Protein AF-A0A1L8R1Z5-F1 (afdb_monomer_lite)

pLDDT: mean 84.79, std 17.47, range [34.53, 98.75]

Structure (mmCIF, N/CA/C/O backbone):
data_AF-A0A1L8R1Z5-F1
#
_entry.id   AF-A0A1L8R1Z5-F1
#
loop_
_atom_site.group_PDB
_atom_site.id
_atom_site.type_symbol
_atom_site.label_atom_id
_atom_site.label_alt_id
_atom_site.label_comp_id
_atom_site.label_asym_id
_atom_site.label_entity_id
_atom_site.label_seq_id
_atom_site.pdbx_PDB_ins_code
_atom_site.Cartn_x
_atom_site.Cartn_y
_atom_site.Cartn_z
_atom_site.occupancy
_atom_site.B_iso_or_equiv
_atom_site.auth_seq_id
_atom_site.auth_comp_id
_atom_site.auth_asym_id
_atom_site.auth_atom_id
_atom_site.pdbx_PDB_model_num
ATOM 1 N N . MET A 1 1 ? -12.508 -13.886 -38.246 1.00 41.06 1 MET A N 1
ATOM 2 C CA . MET A 1 1 ? -12.701 -12.420 -38.143 1.00 41.06 1 MET A CA 1
ATOM 3 C C . MET A 1 1 ? -13.429 -12.084 -36.832 1.00 41.06 1 MET A C 1
ATOM 5 O O . MET A 1 1 ? -14.502 -11.510 -36.863 1.00 41.06 1 MET A O 1
ATOM 9 N N . MET A 1 2 ? -12.879 -12.498 -35.677 1.00 39.34 2 MET A N 1
ATOM 10 C CA . MET A 1 2 ? -13.620 -12.526 -34.395 1.00 39.34 2 MET A CA 1
ATOM 11 C C . MET A 1 2 ? -12.765 -12.168 -33.158 1.00 39.34 2 MET A C 1
ATOM 13 O O . MET A 1 2 ? -13.114 -12.532 -32.047 1.00 39.34 2 MET A O 1
ATOM 17 N N . TYR A 1 3 ? -11.647 -11.451 -33.338 1.00 34.53 3 TYR A N 1
ATOM 18 C CA . TYR A 1 3 ? -10.742 -11.054 -32.238 1.00 34.53 3 TYR A CA 1
ATOM 19 C C . TYR A 1 3 ? -10.566 -9.533 -32.078 1.00 34.53 3 TYR A C 1
ATOM 21 O O . TYR A 1 3 ? -9.754 -9.094 -31.273 1.00 34.53 3 TYR A O 1
ATOM 29 N N . LYS A 1 4 ? -11.316 -8.706 -32.823 1.00 38.38 4 LYS A N 1
ATOM 30 C CA . LYS A 1 4 ? -11.210 -7.237 -32.718 1.00 38.38 4 LYS A CA 1
ATOM 31 C C . LYS A 1 4 ? -12.151 -6.601 -31.685 1.00 38.38 4 LYS A C 1
ATOM 33 O O . LYS A 1 4 ? -11.827 -5.536 -31.183 1.00 38.38 4 LYS A O 1
ATOM 38 N N . ASN A 1 5 ? -13.238 -7.269 -31.295 1.00 40.19 5 ASN A N 1
ATOM 39 C CA . ASN A 1 5 ? -14.298 -6.628 -30.502 1.00 40.19 5 ASN A CA 1
ATOM 40 C C . ASN A 1 5 ? -14.113 -6.713 -28.975 1.00 40.19 5 ASN A C 1
ATOM 42 O O . ASN A 1 5 ? -14.817 -6.023 -28.250 1.00 40.19 5 ASN A O 1
ATOM 46 N N . PHE A 1 6 ? -13.183 -7.532 -28.468 1.00 41.22 6 PHE A N 1
ATOM 47 C CA . PHE A 1 6 ? -12.990 -7.673 -27.016 1.00 41.22 6 PHE A CA 1
ATOM 48 C C . PHE A 1 6 ? -12.147 -6.531 -26.422 1.00 41.22 6 PHE A C 1
ATOM 50 O O . PHE A 1 6 ? -12.400 -6.089 -25.308 1.00 41.22 6 PHE A O 1
ATOM 57 N N . ASN A 1 7 ? -11.190 -5.997 -27.192 1.00 50.62 7 ASN A N 1
ATOM 58 C CA . ASN A 1 7 ? -10.336 -4.898 -26.734 1.00 50.62 7 ASN A CA 1
ATOM 59 C C . ASN A 1 7 ? -11.070 -3.553 -26.730 1.00 50.62 7 ASN A C 1
ATOM 61 O O . ASN A 1 7 ? -10.976 -2.830 -25.747 1.00 50.62 7 ASN A O 1
ATOM 65 N N . GLU A 1 8 ? -11.840 -3.220 -27.771 1.00 47.47 8 GLU A N 1
ATOM 66 C CA . GLU A 1 8 ? -12.588 -1.950 -27.807 1.00 47.47 8 GLU A CA 1
ATOM 67 C C . GLU A 1 8 ? -13.651 -1.876 -26.704 1.00 47.47 8 GLU A C 1
ATOM 69 O O . GLU A 1 8 ? -13.763 -0.849 -26.044 1.00 47.47 8 GLU A O 1
ATOM 74 N N . SER A 1 9 ? -14.339 -2.989 -26.426 1.00 50.28 9 SER A N 1
ATOM 75 C CA . SER A 1 9 ? -15.282 -3.107 -25.308 1.00 50.28 9 SER A CA 1
ATOM 76 C C . SER A 1 9 ? -14.607 -2.931 -23.943 1.00 50.28 9 SER A C 1
ATOM 78 O O . SER A 1 9 ? -15.173 -2.274 -23.076 1.00 50.28 9 SER A O 1
ATOM 80 N N . PHE A 1 10 ? -13.401 -3.473 -23.744 1.00 50.22 10 PHE A N 1
ATOM 81 C CA . PHE A 1 10 ? -12.653 -3.319 -22.495 1.00 50.22 10 PHE A CA 1
ATOM 82 C C . PHE A 1 10 ? -12.143 -1.882 -22.300 1.00 50.22 10 PHE A C 1
ATOM 84 O O . PHE A 1 10 ? -12.256 -1.332 -21.207 1.00 50.22 10 PHE A O 1
ATOM 91 N N . PHE A 1 11 ? -11.642 -1.240 -23.360 1.00 46.28 11 PHE A N 1
ATOM 92 C CA . PHE A 1 11 ? -11.201 0.156 -23.299 1.00 46.28 11 PHE A CA 1
ATOM 93 C C . PHE A 1 11 ? -12.371 1.138 -23.151 1.00 46.28 11 PHE A C 1
ATOM 95 O O . PHE A 1 11 ? -12.255 2.074 -22.363 1.00 46.28 11 PHE A O 1
ATOM 102 N N . GLN A 1 12 ? -13.513 0.897 -23.806 1.00 46.16 12 GLN A N 1
ATOM 103 C CA . GLN A 1 12 ? -14.746 1.664 -23.574 1.00 46.16 12 GLN A CA 1
ATOM 104 C C . GLN A 1 12 ? -15.286 1.460 -22.160 1.00 46.16 12 GLN A C 1
ATOM 106 O O . GLN A 1 12 ? -15.667 2.435 -21.525 1.00 46.16 12 GLN A O 1
ATOM 111 N N . LEU A 1 13 ? -15.241 0.236 -21.622 1.00 47.72 13 LEU A N 1
ATOM 112 C CA . LEU A 1 13 ? -15.612 -0.020 -20.232 1.00 47.72 13 LEU A CA 1
ATOM 113 C C . LEU A 1 13 ? -14.681 0.731 -19.271 1.00 47.72 13 LEU A C 1
ATOM 115 O O . LEU A 1 13 ? -15.156 1.288 -18.292 1.00 47.72 13 LEU A O 1
ATOM 119 N N . ILE A 1 14 ? -13.375 0.807 -19.552 1.00 51.19 14 ILE A N 1
ATOM 120 C CA . ILE A 1 14 ? -12.426 1.616 -18.772 1.00 51.19 14 ILE A CA 1
ATOM 121 C C . ILE A 1 14 ? -12.722 3.117 -18.902 1.00 51.19 14 ILE A C 1
ATOM 123 O O . ILE A 1 14 ? -12.650 3.828 -17.900 1.00 51.19 14 ILE A O 1
ATOM 127 N N . GLU A 1 15 ? -13.072 3.622 -20.086 1.00 49.19 15 GLU A N 1
ATOM 128 C CA . GLU A 1 15 ? -13.479 5.022 -20.266 1.00 49.19 15 GLU A CA 1
ATOM 129 C C . GLU A 1 15 ? -14.796 5.344 -19.545 1.00 49.19 15 GLU A C 1
ATOM 131 O O . GLU A 1 15 ? -14.849 6.337 -18.824 1.00 49.19 15 GLU A O 1
ATOM 136 N N . GLU A 1 16 ? -15.819 4.493 -19.636 1.00 47.19 16 GLU A N 1
ATOM 137 C CA . GLU A 1 16 ? -17.094 4.641 -18.915 1.00 47.19 16 GLU A CA 1
ATOM 138 C C . GLU A 1 16 ? -16.911 4.507 -17.394 1.00 47.19 16 GLU A C 1
ATOM 140 O O . GLU A 1 16 ? -17.470 5.279 -16.612 1.00 47.19 16 GLU A O 1
ATOM 145 N N . VAL A 1 17 ? -16.037 3.601 -16.948 1.00 49.66 17 VAL A N 1
ATOM 146 C CA . VAL A 1 17 ? -15.624 3.460 -15.545 1.00 49.66 17 VAL A CA 1
ATOM 147 C C . VAL A 1 17 ? -14.870 4.696 -15.038 1.00 49.66 17 VAL A C 1
ATOM 149 O O . VAL A 1 17 ? -14.985 5.033 -13.857 1.00 49.66 17 VAL A O 1
ATOM 152 N N . ASN A 1 18 ? -14.125 5.380 -15.908 1.00 46.38 18 ASN A N 1
ATOM 153 C CA . ASN A 1 18 ? -13.472 6.655 -15.608 1.00 46.38 18 ASN A CA 1
ATOM 154 C C . ASN A 1 18 ? -14.436 7.858 -15.678 1.00 46.38 18 ASN A C 1
ATOM 156 O O . ASN A 1 18 ? -14.072 8.931 -15.197 1.00 46.38 18 ASN A O 1
ATOM 160 N N . GLN A 1 19 ? -15.635 7.694 -16.257 1.00 44.81 19 GLN A N 1
ATOM 161 C CA . GLN A 1 19 ? -16.701 8.705 -16.304 1.00 44.81 19 GLN A CA 1
ATOM 162 C C . GLN A 1 19 ? -17.709 8.595 -15.149 1.00 44.81 19 GLN A C 1
ATOM 164 O O . GLN A 1 19 ? -18.340 9.595 -14.805 1.00 44.81 19 GLN A O 1
ATOM 169 N N . LEU A 1 20 ? -17.846 7.429 -14.504 1.00 46.16 20 LEU A N 1
ATOM 170 C CA . LEU A 1 20 ? -18.461 7.353 -13.176 1.00 46.16 20 LEU A CA 1
ATOM 171 C C . LEU A 1 20 ? -17.658 8.251 -12.231 1.00 46.16 20 LEU A C 1
ATOM 173 O O . LEU A 1 20 ? -16.429 8.199 -12.234 1.00 46.16 20 LEU A O 1
ATOM 177 N N . ASP A 1 21 ? -18.337 9.050 -11.405 1.00 49.31 21 ASP A N 1
ATOM 178 C CA . ASP A 1 21 ? -17.727 9.933 -10.402 1.00 49.31 21 ASP A CA 1
ATOM 179 C C . ASP A 1 21 ? -17.099 9.118 -9.246 1.00 49.31 21 ASP A C 1
ATOM 181 O O . ASP A 1 21 ? -17.382 9.316 -8.067 1.00 49.31 21 ASP A O 1
ATOM 185 N N . LYS A 1 22 ? -16.208 8.174 -9.583 1.00 52.00 22 LYS A N 1
ATOM 186 C CA . LYS A 1 22 ? -15.328 7.437 -8.676 1.00 52.00 22 LYS A CA 1
ATOM 187 C C . LYS A 1 22 ? -14.398 8.378 -7.919 1.00 52.00 22 LYS A C 1
ATOM 189 O O . LYS A 1 22 ? -13.781 7.952 -6.952 1.00 52.00 22 LYS A O 1
ATOM 194 N N . SER A 1 23 ? -14.350 9.665 -8.280 1.00 50.69 23 SER A N 1
ATOM 195 C CA . SER A 1 23 ? -13.623 10.721 -7.569 1.00 50.69 23 SER A CA 1
ATOM 196 C C . SER A 1 23 ? -14.078 10.947 -6.114 1.00 50.69 23 SER A C 1
ATOM 198 O O . SER A 1 23 ? -13.555 11.837 -5.452 1.00 50.69 23 SER A O 1
ATOM 200 N N . LYS A 1 24 ? -15.019 10.133 -5.610 1.00 59.28 24 LYS A N 1
ATOM 201 C CA . LYS A 1 24 ? -15.486 10.094 -4.217 1.00 59.28 24 LYS A CA 1
ATOM 202 C C . LYS A 1 24 ? -15.379 8.711 -3.565 1.00 59.28 24 LYS A C 1
ATOM 204 O O . LYS A 1 24 ? -16.029 8.475 -2.552 1.00 59.28 24 LYS A O 1
ATOM 209 N N . LEU A 1 25 ? -14.595 7.779 -4.114 1.00 76.56 25 LEU A N 1
ATOM 210 C CA . LEU A 1 25 ? -14.337 6.516 -3.414 1.00 76.56 25 LEU A CA 1
ATOM 211 C C . LEU A 1 25 ? -13.697 6.823 -2.047 1.00 76.56 25 LEU A C 1
ATOM 213 O O . LEU A 1 25 ? -12.744 7.601 -1.973 1.00 76.56 25 LEU A O 1
ATOM 217 N N . PHE A 1 26 ? -14.264 6.268 -0.974 1.00 87.75 26 PHE A N 1
ATOM 218 C CA . PHE A 1 26 ? -13.945 6.618 0.418 1.00 87.75 26 PHE A CA 1
ATOM 219 C C . PHE A 1 26 ? -14.104 8.114 0.761 1.00 87.75 26 PHE A C 1
ATOM 221 O O . PHE A 1 26 ? -13.376 8.631 1.608 1.00 87.75 26 PHE A O 1
ATOM 228 N N . ASP A 1 27 ? -14.997 8.838 0.077 1.00 87.62 27 ASP A N 1
ATOM 229 C CA . ASP A 1 27 ? -15.165 10.299 0.174 1.00 87.62 27 ASP A CA 1
ATOM 230 C C . ASP A 1 27 ? -13.870 11.095 -0.076 1.00 87.62 27 ASP A C 1
ATOM 232 O O . ASP A 1 27 ? -13.711 12.251 0.335 1.00 87.62 27 ASP A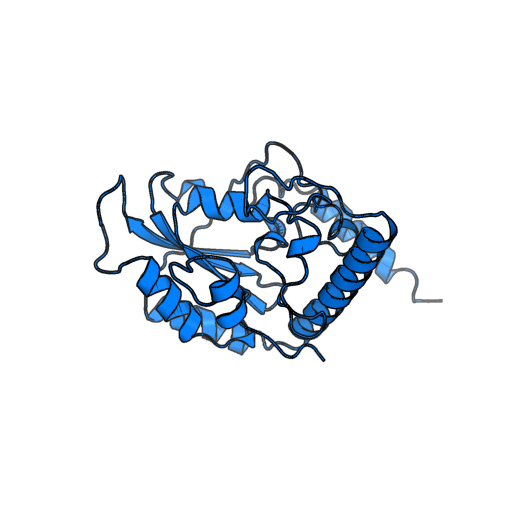 O 1
ATOM 236 N N . TYR A 1 28 ? -12.913 10.488 -0.782 1.00 85.44 28 TYR A N 1
ATOM 237 C CA . TYR A 1 28 ? -11.633 11.111 -1.071 1.00 85.44 28 TYR A CA 1
ATOM 238 C C . TYR A 1 28 ? -11.733 12.094 -2.234 1.00 85.44 28 TYR A C 1
ATOM 240 O O . TYR A 1 28 ? -11.726 11.702 -3.394 1.00 85.44 28 TYR A O 1
ATOM 248 N N . GLN A 1 29 ? -11.713 13.391 -1.930 1.00 82.44 29 GLN A N 1
ATOM 249 C CA . GLN A 1 29 ? -11.681 14.438 -2.951 1.00 82.44 29 GLN A CA 1
ATOM 250 C C . GLN A 1 29 ? -10.246 14.864 -3.276 1.00 82.44 29 GLN A C 1
ATOM 252 O O . GLN A 1 29 ? -9.603 15.632 -2.548 1.00 82.44 29 GLN A O 1
ATOM 257 N N . ALA A 1 30 ? -9.731 14.386 -4.406 1.00 78.06 30 ALA A N 1
ATOM 258 C CA . ALA A 1 30 ? -8.417 14.784 -4.890 1.00 78.06 30 ALA A CA 1
ATOM 259 C C . ALA A 1 30 ? -8.426 16.230 -5.412 1.00 78.06 30 ALA A C 1
ATOM 261 O O . ALA A 1 30 ? -9.167 16.571 -6.329 1.00 78.06 30 ALA A O 1
ATOM 262 N N . ARG A 1 31 ? -7.521 17.078 -4.903 1.00 78.00 31 ARG A N 1
ATOM 263 C CA . ARG A 1 31 ? -7.340 18.449 -5.432 1.00 78.00 31 ARG A CA 1
ATOM 264 C C . ARG A 1 31 ? -6.781 18.473 -6.858 1.00 78.00 31 ARG A C 1
ATOM 266 O O . ARG A 1 31 ? -7.002 19.429 -7.592 1.00 78.00 31 ARG A O 1
ATOM 273 N N . LYS A 1 32 ? -5.992 17.460 -7.221 1.00 82.75 32 LYS A N 1
ATOM 274 C CA . LYS A 1 32 ? -5.383 17.290 -8.544 1.00 82.75 32 LYS A CA 1
ATOM 275 C C . LYS A 1 32 ? -5.207 15.801 -8.822 1.00 82.75 32 LYS A C 1
ATOM 277 O O . LYS A 1 32 ? -4.854 15.051 -7.914 1.00 82.75 32 LYS A O 1
ATOM 282 N N . ARG A 1 33 ? -5.391 15.400 -10.080 1.00 81.94 33 ARG A N 1
ATOM 283 C CA . ARG A 1 33 ? -5.067 14.049 -10.550 1.00 81.94 33 ARG A CA 1
ATOM 284 C C . ARG A 1 33 ? -3.558 13.770 -10.397 1.00 81.94 33 ARG A C 1
ATOM 286 O O . ARG A 1 33 ? -2.760 14.575 -10.895 1.00 81.94 33 ARG A O 1
ATOM 293 N N . PRO A 1 34 ? -3.150 12.661 -9.752 1.00 84.56 34 PRO A N 1
ATOM 294 C CA . PRO A 1 34 ? -1.754 12.236 -9.731 1.00 84.56 34 PRO A CA 1
ATOM 295 C C . PRO A 1 34 ? -1.251 11.941 -11.147 1.00 84.56 34 PRO A C 1
ATOM 297 O O . PRO A 1 34 ? -1.995 11.444 -11.991 1.00 84.56 34 PRO A O 1
ATOM 300 N N . VAL A 1 35 ? 0.027 12.214 -11.410 1.00 85.25 35 VAL A N 1
ATOM 301 C CA . VAL A 1 35 ? 0.654 11.949 -12.724 1.00 85.25 35 VAL A CA 1
ATOM 302 C C . VAL A 1 35 ? 0.687 10.458 -13.085 1.00 85.25 35 VAL A C 1
ATOM 304 O O . VAL A 1 35 ? 0.744 10.115 -14.262 1.00 85.25 35 VAL A O 1
ATOM 307 N N . THR A 1 36 ? 0.606 9.589 -12.076 1.00 85.12 36 THR A N 1
ATOM 308 C CA . THR A 1 36 ? 0.505 8.128 -12.185 1.00 85.12 36 THR A CA 1
ATOM 309 C C . THR A 1 36 ? -0.938 7.626 -12.331 1.00 85.12 36 THR A C 1
ATOM 311 O O . THR A 1 36 ? -1.139 6.443 -12.563 1.00 85.12 36 THR A O 1
ATOM 314 N N . GLY A 1 37 ? -1.943 8.508 -12.243 1.00 87.75 37 GLY A N 1
ATOM 315 C CA . GLY A 1 37 ? -3.364 8.141 -12.247 1.00 87.75 37 GLY A CA 1
ATOM 316 C C . GLY A 1 37 ? -3.954 7.899 -10.850 1.00 87.75 37 GLY A C 1
ATOM 317 O O . GLY A 1 37 ? -3.277 8.051 -9.841 1.00 87.75 37 GLY A O 1
ATOM 318 N N . PHE A 1 38 ? -5.252 7.575 -10.800 1.00 90.38 38 PHE A N 1
ATOM 319 C CA . PHE A 1 38 ? -5.969 7.179 -9.570 1.00 90.38 38 PHE A CA 1
ATOM 320 C C . PHE A 1 38 ? -5.995 5.660 -9.344 1.00 90.38 38 PHE A C 1
ATOM 322 O O . PHE A 1 38 ? -6.525 5.204 -8.333 1.00 90.38 38 PHE A O 1
ATOM 329 N N . ALA A 1 39 ? -5.439 4.910 -10.291 1.00 92.31 39 ALA A N 1
ATOM 330 C CA . ALA A 1 39 ? -5.274 3.467 -10.286 1.00 92.31 39 ALA A CA 1
ATOM 331 C C . ALA A 1 39 ? -3.883 3.149 -10.845 1.00 92.31 39 ALA A C 1
ATOM 333 O O . ALA A 1 39 ? -3.354 3.937 -11.642 1.00 92.31 39 ALA A O 1
ATOM 334 N N . LEU A 1 40 ? -3.328 2.002 -10.479 1.00 93.69 40 LEU A N 1
ATOM 335 C CA . LEU A 1 40 ? -2.059 1.505 -10.978 1.00 93.69 40 LEU A CA 1
ATOM 336 C C . LEU A 1 40 ? -2.183 1.237 -12.484 1.00 93.69 40 LEU A C 1
ATOM 338 O O . LEU A 1 40 ? -2.937 0.376 -12.930 1.00 93.69 40 LEU A O 1
ATOM 342 N N . GLN A 1 41 ? -1.427 1.988 -13.284 1.00 92.38 41 GLN A N 1
ATOM 343 C CA . GLN A 1 41 ? -1.453 1.896 -14.742 1.00 92.38 41 GLN A CA 1
ATOM 344 C C . GLN A 1 41 ? -0.042 1.750 -15.279 1.00 92.38 41 GLN A C 1
ATOM 346 O O . GLN A 1 41 ? 0.813 2.603 -15.038 1.00 92.38 41 GLN A O 1
ATOM 351 N N . ARG A 1 42 ? 0.182 0.699 -16.068 1.00 93.94 42 ARG A N 1
ATOM 352 C CA . ARG A 1 42 ? 1.490 0.401 -16.655 1.00 93.94 42 ARG A CA 1
ATOM 353 C C . ARG A 1 42 ? 2.072 1.591 -17.427 1.00 93.94 42 ARG A C 1
ATOM 355 O O . ARG A 1 42 ? 3.223 1.959 -17.207 1.00 93.94 42 ARG A O 1
ATOM 362 N N . ASP A 1 43 ? 1.259 2.237 -18.261 1.00 91.62 43 ASP A N 1
ATOM 363 C CA . ASP A 1 43 ? 1.687 3.353 -19.121 1.00 91.62 43 ASP A CA 1
ATOM 364 C C . ASP A 1 43 ? 2.031 4.627 -18.337 1.00 91.62 43 ASP A C 1
ATOM 366 O O . ASP A 1 43 ? 2.817 5.455 -18.799 1.00 91.62 43 ASP A O 1
ATOM 370 N N . LEU A 1 44 ? 1.472 4.782 -17.133 1.00 91.69 44 LEU A N 1
ATOM 371 C CA . LEU A 1 44 ? 1.725 5.931 -16.264 1.00 91.69 44 LEU A CA 1
ATOM 372 C C . LEU A 1 44 ? 2.727 5.630 -15.142 1.00 91.69 44 LEU A C 1
ATOM 374 O O . LEU A 1 44 ? 3.178 6.558 -14.471 1.00 91.69 44 LEU A O 1
ATOM 378 N N . TYR A 1 45 ? 3.110 4.364 -14.948 1.00 92.62 45 TYR A N 1
ATOM 379 C CA . TYR A 1 45 ? 3.899 3.890 -13.806 1.00 92.62 45 TYR A CA 1
ATOM 380 C C . TYR A 1 45 ? 5.223 4.647 -13.628 1.00 92.62 45 TYR A C 1
ATOM 382 O O . TYR A 1 45 ? 5.652 4.932 -12.512 1.00 92.62 45 TYR A O 1
ATOM 390 N N . THR A 1 46 ? 5.849 5.046 -14.738 1.00 92.00 46 THR A N 1
ATOM 391 C CA . THR A 1 46 ? 7.145 5.743 -14.737 1.00 92.00 46 THR A CA 1
ATOM 392 C C . THR A 1 46 ? 7.052 7.265 -14.906 1.00 92.00 46 THR A C 1
ATOM 394 O O . THR A 1 46 ? 8.077 7.925 -15.108 1.00 92.00 46 THR A O 1
ATOM 397 N N . ASN A 1 47 ? 5.846 7.840 -14.813 1.00 88.38 47 ASN A N 1
ATOM 398 C CA . ASN A 1 47 ? 5.605 9.285 -14.954 1.00 88.38 47 ASN A CA 1
ATOM 399 C C . ASN A 1 47 ? 5.859 10.083 -13.666 1.00 88.38 47 ASN A C 1
ATOM 401 O O . ASN A 1 47 ? 5.608 11.288 -13.626 1.00 88.38 47 ASN A O 1
ATOM 405 N N . GLY A 1 48 ? 6.339 9.420 -12.612 1.00 80.75 48 GLY A N 1
ATOM 406 C CA . GLY A 1 48 ? 6.790 10.063 -11.384 1.00 80.75 48 GLY A CA 1
ATOM 407 C C . GLY A 1 48 ? 8.021 10.958 -11.574 1.00 80.75 48 GLY A C 1
ATOM 408 O O . GLY A 1 48 ? 8.469 11.249 -12.684 1.00 80.75 48 GLY A O 1
ATOM 409 N N . SER A 1 49 ? 8.579 11.420 -10.457 1.00 75.38 49 SER A N 1
ATOM 410 C CA . SER A 1 49 ? 9.741 12.314 -10.479 1.00 75.38 49 SER A CA 1
ATOM 411 C C . SER A 1 49 ? 10.990 11.599 -11.007 1.00 75.38 49 SER A C 1
ATOM 413 O O . SER A 1 49 ? 11.327 10.516 -10.538 1.00 75.38 49 SER A O 1
ATOM 415 N N . THR A 1 50 ? 11.730 12.233 -11.917 1.00 68.69 50 THR A N 1
ATOM 416 C CA . THR A 1 50 ? 13.076 11.788 -12.333 1.00 68.69 50 THR A CA 1
ATOM 417 C C . THR A 1 50 ? 14.173 12.230 -11.367 1.00 68.69 50 THR A C 1
ATOM 419 O O . THR A 1 50 ? 15.316 11.802 -11.498 1.00 68.69 50 THR A O 1
ATOM 422 N N . LYS A 1 51 ? 13.840 13.089 -10.396 1.00 66.81 51 LYS A N 1
ATOM 423 C CA . LYS A 1 51 ? 14.782 13.543 -9.371 1.00 66.81 51 LYS A CA 1
ATOM 424 C C . LYS A 1 51 ? 15.070 12.429 -8.384 1.00 66.81 51 LYS A C 1
ATOM 426 O O . LYS A 1 51 ? 14.136 11.783 -7.913 1.00 66.81 51 LYS A O 1
ATOM 431 N N . ASN A 1 52 ? 16.343 12.317 -8.038 1.00 65.38 52 ASN A N 1
ATOM 432 C CA . ASN A 1 52 ? 16.839 11.431 -7.007 1.00 65.38 52 ASN A CA 1
ATOM 433 C C . ASN A 1 52 ? 16.158 11.715 -5.651 1.00 65.38 52 ASN A C 1
ATOM 435 O O . ASN A 1 52 ? 16.013 12.875 -5.247 1.00 65.38 52 ASN A O 1
ATOM 439 N N . SER A 1 53 ? 15.725 10.658 -4.964 1.00 59.19 53 SER A N 1
ATOM 440 C CA . SER A 1 53 ? 15.148 10.739 -3.620 1.00 59.19 53 SER A CA 1
ATOM 441 C C . SER A 1 53 ? 16.153 10.583 -2.478 1.00 59.19 53 SER A C 1
ATOM 443 O O . SER A 1 53 ? 15.764 10.754 -1.321 1.00 59.19 53 SER A O 1
ATOM 445 N N . PHE A 1 54 ? 17.422 10.280 -2.770 1.00 55.12 54 PHE A N 1
ATOM 446 C CA . PHE A 1 54 ? 18.488 10.137 -1.783 1.00 55.12 54 PHE A CA 1
ATOM 447 C C . PHE A 1 54 ? 18.783 11.478 -1.102 1.00 55.12 54 PHE A C 1
ATOM 449 O O . PHE A 1 54 ? 19.640 12.254 -1.511 1.00 55.12 54 PHE A O 1
ATOM 456 N N . SER A 1 55 ? 18.072 11.739 -0.007 1.00 42.41 55 SER A N 1
ATOM 457 C CA . SER A 1 55 ? 18.414 12.762 0.973 1.00 42.41 55 SER A CA 1
ATOM 458 C C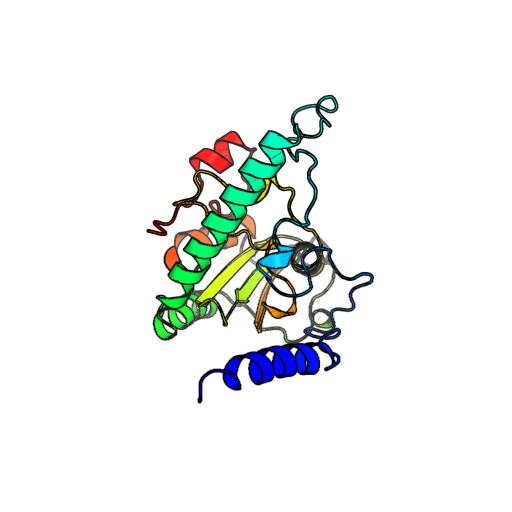 . SER A 1 55 ? 19.406 12.192 1.989 1.00 42.41 55 SER A C 1
ATOM 460 O O . SER A 1 55 ? 19.042 11.879 3.121 1.00 42.41 55 SER A O 1
ATOM 462 N N . LEU A 1 56 ? 20.668 12.063 1.591 1.00 40.66 56 LEU A N 1
ATOM 463 C CA . LEU A 1 56 ? 21.789 12.094 2.527 1.00 40.66 56 LEU A CA 1
ATOM 464 C C . LEU A 1 56 ? 22.638 13.299 2.114 1.00 40.66 56 LEU A C 1
ATOM 466 O O . LEU A 1 56 ? 23.298 13.270 1.082 1.00 40.66 56 LEU A O 1
ATOM 470 N N . SER A 1 57 ? 22.560 14.364 2.918 1.00 38.97 57 SER A N 1
ATOM 471 C CA . SER A 1 57 ? 23.038 15.744 2.694 1.00 38.97 57 SER A CA 1
ATOM 472 C C . SER A 1 57 ? 22.103 16.660 1.885 1.00 38.97 57 SER A C 1
ATOM 474 O O . SER A 1 57 ? 21.421 16.253 0.947 1.00 38.97 57 SER A O 1
ATOM 476 N N . ARG A 1 58 ? 22.075 17.945 2.268 1.00 42.38 58 ARG A N 1
ATOM 477 C CA . ARG A 1 58 ? 21.389 19.038 1.550 1.00 42.38 58 ARG A CA 1
ATOM 478 C C . ARG A 1 58 ? 21.991 19.305 0.159 1.00 42.38 58 ARG A C 1
ATOM 480 O O . ARG A 1 58 ? 21.433 20.128 -0.566 1.00 42.38 58 ARG A O 1
ATOM 487 N N . ASP A 1 59 ? 23.049 18.584 -0.214 1.00 45.19 59 ASP A N 1
ATOM 488 C CA . ASP A 1 59 ? 23.959 18.950 -1.295 1.00 45.19 59 ASP A CA 1
ATOM 489 C C . ASP A 1 59 ? 23.783 18.119 -2.578 1.00 45.19 59 ASP A C 1
ATOM 491 O O . ASP A 1 59 ? 24.244 18.544 -3.630 1.00 45.19 59 ASP A O 1
ATOM 495 N N . TYR A 1 60 ? 23.038 17.005 -2.557 1.00 48.91 60 TYR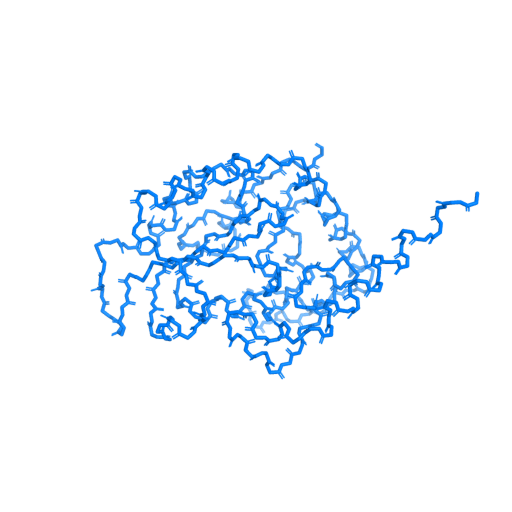 A N 1
ATOM 496 C CA . TYR A 1 60 ? 22.812 16.168 -3.748 1.00 48.91 60 TYR A CA 1
ATOM 497 C C . TYR A 1 60 ? 21.345 16.171 -4.200 1.00 48.91 60 TYR A C 1
ATOM 499 O O . TYR A 1 60 ? 20.580 15.241 -3.957 1.00 48.91 60 TYR A O 1
ATOM 507 N N . LYS A 1 61 ? 20.936 17.237 -4.899 1.00 55.44 61 LYS A N 1
ATOM 508 C CA . LYS A 1 61 ? 19.688 17.277 -5.691 1.00 55.44 61 LYS A CA 1
ATOM 509 C C . LYS A 1 61 ? 20.003 17.247 -7.185 1.00 55.44 61 LYS A C 1
ATOM 511 O O . LYS A 1 61 ? 19.627 18.165 -7.912 1.00 55.44 61 LYS A O 1
ATOM 516 N N . GLU A 1 62 ? 20.702 16.218 -7.642 1.00 62.25 62 GLU A N 1
ATOM 517 C CA . GLU A 1 62 ? 21.028 16.076 -9.063 1.00 62.25 62 GLU A CA 1
ATOM 518 C C . GLU A 1 62 ? 19.996 15.208 -9.798 1.00 62.25 62 GLU A C 1
ATOM 520 O O . GLU A 1 62 ? 19.416 14.270 -9.243 1.00 62.25 62 GLU A O 1
ATOM 525 N N . GLU A 1 63 ? 19.721 15.567 -11.052 1.00 68.25 63 GLU A N 1
ATOM 526 C CA . GLU A 1 63 ? 18.920 14.764 -11.976 1.00 68.25 63 GLU A CA 1
ATOM 527 C C . GLU A 1 63 ? 19.820 13.746 -12.686 1.00 68.25 63 GLU A C 1
ATOM 529 O O . GLU A 1 63 ? 20.955 14.052 -13.048 1.00 68.25 63 GLU A O 1
ATOM 534 N N . TYR A 1 64 ? 19.309 12.535 -12.906 1.00 72.94 64 TYR A N 1
ATOM 535 C CA . TYR A 1 64 ? 20.050 11.485 -13.600 1.00 72.94 64 TYR A CA 1
ATOM 536 C C . TYR A 1 64 ? 20.272 11.808 -15.093 1.00 72.94 64 TYR A C 1
ATOM 538 O O . TYR A 1 64 ? 19.406 12.410 -15.737 1.00 72.94 64 TYR A O 1
ATOM 546 N N . PRO A 1 65 ? 21.374 11.335 -15.711 1.00 82.94 65 PRO A N 1
ATOM 547 C CA . PRO A 1 65 ? 21.548 11.402 -17.159 1.00 82.94 65 PRO A CA 1
ATOM 548 C C . PRO A 1 65 ? 20.404 10.704 -17.914 1.00 82.94 65 PRO A C 1
ATOM 550 O O . PRO A 1 65 ? 19.885 9.673 -17.485 1.00 82.94 65 PRO A O 1
ATOM 553 N N . LYS A 1 66 ? 20.050 11.200 -19.110 1.00 85.44 66 LYS A N 1
ATOM 554 C CA . LYS A 1 66 ? 18.926 10.669 -19.916 1.00 85.44 66 LYS A CA 1
ATOM 555 C C . LYS A 1 66 ? 18.984 9.153 -20.152 1.00 85.44 66 LYS A C 1
ATOM 557 O O . LYS A 1 66 ? 17.948 8.491 -20.120 1.00 85.44 66 LYS A O 1
ATOM 562 N N . GLN A 1 67 ? 20.175 8.605 -20.402 1.00 87.94 67 GLN A N 1
ATOM 563 C CA . GLN A 1 67 ? 20.363 7.167 -20.634 1.00 87.94 67 GLN A CA 1
ATOM 564 C C . GLN A 1 67 ? 20.085 6.342 -19.373 1.00 87.94 67 GLN A C 1
ATOM 566 O O . GLN A 1 67 ? 19.488 5.269 -19.450 1.00 87.94 67 GLN A O 1
ATOM 571 N N . GLU A 1 68 ? 20.468 6.860 -18.209 1.00 88.62 68 GLU A N 1
ATOM 572 C CA . GLU A 1 68 ? 20.213 6.210 -16.931 1.00 88.62 68 GLU A CA 1
ATOM 573 C C . GLU A 1 68 ? 18.723 6.230 -16.587 1.00 88.62 68 GLU A C 1
ATOM 575 O O . GLU A 1 68 ? 18.169 5.179 -16.269 1.00 88.62 68 GLU A O 1
ATOM 580 N N . ILE A 1 69 ? 18.045 7.366 -16.786 1.00 88.94 69 ILE A N 1
ATOM 581 C CA . ILE A 1 69 ? 16.582 7.452 -16.647 1.00 88.94 69 ILE A CA 1
ATOM 582 C C . ILE A 1 69 ? 15.902 6.421 -17.555 1.00 88.94 69 ILE A C 1
ATOM 584 O O . ILE A 1 69 ? 15.013 5.699 -17.107 1.00 88.94 69 ILE A O 1
ATOM 588 N N . ALA A 1 70 ? 16.318 6.312 -18.821 1.00 90.88 70 ALA A N 1
ATOM 589 C CA . ALA A 1 70 ? 15.747 5.341 -19.754 1.00 90.88 70 ALA A CA 1
ATOM 590 C C . ALA A 1 70 ? 15.944 3.890 -19.277 1.00 90.88 70 ALA A C 1
ATOM 592 O O . ALA A 1 70 ? 15.007 3.089 -19.336 1.00 90.88 70 ALA A O 1
ATOM 593 N N . ARG A 1 71 ? 17.129 3.561 -18.747 1.00 93.44 71 ARG A N 1
ATOM 594 C CA . ARG A 1 71 ? 17.418 2.249 -18.147 1.00 93.44 71 ARG A CA 1
ATOM 595 C C . ARG A 1 71 ? 16.532 1.979 -16.930 1.00 93.44 71 ARG A C 1
ATOM 597 O O . ARG A 1 71 ? 15.935 0.911 -16.846 1.00 93.44 71 ARG A O 1
ATOM 604 N N . MET A 1 72 ? 16.407 2.938 -16.015 1.00 93.06 72 MET A N 1
ATOM 605 C CA . MET A 1 72 ? 15.580 2.797 -14.812 1.00 93.06 72 MET A CA 1
ATOM 606 C C . MET A 1 72 ? 14.102 2.629 -15.162 1.00 93.06 72 MET A C 1
ATOM 608 O O . MET A 1 72 ? 13.442 1.760 -14.603 1.00 93.06 72 MET A O 1
ATOM 612 N N . LYS A 1 73 ? 13.596 3.384 -16.146 1.00 94.12 73 LYS A N 1
ATOM 613 C CA . LYS A 1 73 ? 12.234 3.213 -16.671 1.00 94.12 73 LYS A CA 1
ATOM 614 C C . LYS A 1 73 ? 12.014 1.817 -17.242 1.00 94.12 73 LYS A C 1
ATOM 616 O O . LYS A 1 73 ? 11.003 1.193 -16.936 1.00 94.12 73 LYS A O 1
ATOM 621 N N . LYS A 1 74 ? 12.963 1.311 -18.037 1.00 96.25 74 LYS A N 1
ATOM 622 C CA . LYS A 1 74 ? 12.898 -0.049 -18.589 1.00 96.25 74 LYS A CA 1
ATOM 623 C C . LYS A 1 74 ? 12.842 -1.099 -17.475 1.00 96.25 74 LYS A C 1
ATOM 625 O O . LYS A 1 74 ? 11.985 -1.973 -17.519 1.00 96.25 74 LYS A O 1
ATOM 630 N N . ASN A 1 75 ? 13.714 -0.982 -16.476 1.00 96.62 75 ASN A N 1
ATOM 631 C CA . ASN A 1 75 ? 13.758 -1.899 -15.338 1.00 96.62 75 ASN A CA 1
ATOM 632 C C . ASN A 1 75 ? 12.474 -1.836 -14.501 1.00 96.62 75 ASN A C 1
ATOM 634 O O . ASN A 1 75 ? 11.933 -2.874 -14.142 1.00 96.62 75 ASN A O 1
ATOM 638 N N . ALA A 1 76 ? 11.954 -0.635 -14.244 1.00 96.12 76 ALA A N 1
ATOM 639 C CA . ALA A 1 76 ? 10.705 -0.442 -13.517 1.00 96.12 76 ALA A CA 1
ATOM 640 C C . ALA A 1 76 ? 9.512 -1.078 -14.249 1.00 96.12 76 ALA A C 1
ATOM 642 O O . ALA A 1 76 ? 8.702 -1.748 -13.619 1.00 96.12 76 ALA A O 1
ATOM 643 N N . LEU A 1 77 ? 9.415 -0.921 -15.573 1.00 97.44 77 LEU A N 1
ATOM 644 C CA . LEU A 1 77 ? 8.352 -1.552 -16.364 1.00 97.44 77 LEU A CA 1
ATOM 645 C C . LEU A 1 77 ? 8.482 -3.080 -16.412 1.00 97.44 77 LEU A C 1
ATOM 647 O O . LEU A 1 77 ? 7.471 -3.772 -16.375 1.00 97.44 77 LEU A O 1
ATOM 651 N N . LEU A 1 78 ? 9.706 -3.612 -16.453 1.00 97.94 78 LEU A N 1
ATOM 652 C CA . LEU A 1 78 ? 9.922 -5.058 -16.384 1.00 97.94 78 LEU A CA 1
ATOM 653 C C . LEU A 1 78 ? 9.528 -5.619 -15.007 1.00 97.94 78 LEU A C 1
ATOM 655 O O . LEU A 1 78 ? 8.816 -6.615 -14.931 1.00 97.94 78 LEU A O 1
ATOM 659 N N . ASN A 1 79 ? 9.918 -4.936 -13.927 1.00 97.94 79 ASN A N 1
ATOM 660 C CA . ASN A 1 79 ? 9.531 -5.294 -12.562 1.00 97.94 79 ASN A CA 1
ATOM 661 C C . ASN A 1 79 ? 8.007 -5.233 -12.360 1.00 97.94 79 ASN A C 1
ATOM 663 O O . ASN A 1 79 ? 7.431 -6.111 -11.718 1.00 97.94 79 ASN A O 1
ATOM 667 N N . PHE A 1 80 ? 7.349 -4.226 -12.941 1.00 97.56 80 PHE A N 1
ATOM 668 C CA . PHE A 1 80 ? 5.891 -4.128 -12.973 1.00 97.56 80 PHE A CA 1
ATOM 669 C C . PHE A 1 80 ? 5.268 -5.375 -13.606 1.00 97.56 80 PHE A C 1
ATOM 671 O O . PHE A 1 80 ? 4.391 -5.990 -13.004 1.00 97.56 80 PHE A O 1
ATOM 678 N N . ASP A 1 81 ? 5.743 -5.776 -14.788 1.00 98.19 81 ASP A N 1
ATOM 679 C CA . ASP A 1 81 ? 5.201 -6.929 -15.514 1.00 98.19 81 ASP A CA 1
ATOM 680 C C . ASP A 1 81 ? 5.374 -8.235 -14.730 1.00 98.19 81 ASP A C 1
ATOM 682 O O . ASP A 1 81 ? 4.465 -9.066 -14.707 1.00 98.19 81 ASP A O 1
ATOM 686 N N . TYR A 1 82 ? 6.510 -8.407 -14.052 1.00 98.12 82 TYR A N 1
ATOM 687 C CA . TYR A 1 82 ? 6.744 -9.553 -13.175 1.00 98.12 82 TYR A CA 1
ATOM 688 C C . TYR A 1 82 ? 5.789 -9.574 -11.979 1.00 98.12 82 TYR A C 1
ATOM 690 O O . TYR A 1 82 ? 5.159 -10.598 -11.725 1.00 98.12 82 TYR A O 1
ATOM 698 N N . ASN A 1 83 ? 5.590 -8.437 -11.306 1.00 98.00 83 ASN A N 1
ATOM 699 C CA . ASN A 1 83 ? 4.625 -8.344 -10.208 1.00 98.00 83 ASN A CA 1
ATOM 700 C C . ASN A 1 83 ? 3.190 -8.633 -10.678 1.00 98.00 83 ASN A C 1
ATOM 702 O O . ASN A 1 83 ? 2.483 -9.376 -10.007 1.00 98.00 83 ASN A O 1
ATOM 706 N N . MET A 1 84 ? 2.763 -8.118 -11.838 1.00 98.06 84 MET A N 1
ATOM 707 C CA . MET A 1 84 ? 1.419 -8.405 -12.364 1.00 98.06 84 MET A CA 1
ATOM 708 C C . MET A 1 84 ? 1.211 -9.901 -12.629 1.00 98.06 84 MET A C 1
ATOM 710 O O . MET A 1 84 ? 0.173 -10.447 -12.268 1.00 98.06 84 MET A O 1
ATOM 714 N N . ARG A 1 85 ? 2.207 -10.581 -13.215 1.00 98.19 85 ARG A N 1
ATOM 715 C CA . ARG A 1 85 ? 2.157 -12.039 -13.430 1.00 98.19 85 ARG A CA 1
ATOM 716 C C . ARG A 1 85 ? 2.165 -12.821 -12.126 1.00 98.19 85 ARG A C 1
ATOM 718 O O . ARG A 1 85 ? 1.558 -13.882 -12.060 1.00 98.19 85 ARG A O 1
ATOM 725 N N . PHE A 1 86 ? 2.885 -12.334 -11.122 1.00 97.69 86 PHE A N 1
ATOM 726 C CA . PHE A 1 86 ? 2.884 -12.931 -9.796 1.00 97.69 86 PHE A CA 1
ATOM 727 C C . PHE A 1 86 ? 1.496 -12.812 -9.149 1.00 97.69 86 PHE A C 1
ATOM 729 O O . PHE A 1 86 ? 0.948 -13.818 -8.713 1.00 97.69 86 PHE A O 1
ATOM 736 N N . PHE A 1 87 ? 0.889 -11.619 -9.158 1.00 97.75 87 PHE A N 1
ATOM 737 C CA . PHE A 1 87 ? -0.438 -11.383 -8.576 1.00 97.75 87 PHE A CA 1
ATOM 738 C C . PHE A 1 87 ? -1.530 -12.258 -9.202 1.00 97.75 87 PHE A C 1
ATOM 740 O O . PHE A 1 87 ? -2.374 -12.783 -8.479 1.00 97.75 87 PHE A O 1
ATOM 747 N N . ASP A 1 88 ? -1.472 -12.472 -10.518 1.00 97.00 88 ASP A N 1
ATOM 748 C CA . ASP A 1 88 ? -2.413 -13.324 -11.263 1.00 97.00 88 ASP A CA 1
ATOM 749 C C . ASP A 1 88 ? -2.380 -14.802 -10.822 1.00 97.00 88 ASP A C 1
ATOM 751 O O . ASP A 1 88 ? -3.360 -15.526 -10.974 1.00 97.00 88 ASP A O 1
ATOM 755 N N . LYS A 1 89 ? -1.265 -15.257 -10.233 1.00 97.12 89 LYS A N 1
ATOM 756 C CA . LYS A 1 89 ? -1.103 -16.633 -9.732 1.00 97.12 89 LYS A CA 1
ATOM 757 C C . LYS A 1 89 ? -1.588 -16.825 -8.292 1.00 97.12 89 LYS A C 1
ATOM 759 O O . LYS A 1 89 ? -1.650 -17.964 -7.833 1.00 97.12 89 LYS A O 1
ATOM 764 N N . LEU A 1 90 ? -1.869 -15.747 -7.560 1.00 97.31 90 LEU A N 1
ATOM 765 C CA . LEU A 1 90 ? -2.206 -15.826 -6.139 1.00 97.31 90 LEU A CA 1
ATOM 766 C C . LEU A 1 90 ? -3.623 -16.349 -5.910 1.00 97.31 90 LEU A C 1
ATOM 768 O O . LEU A 1 90 ? -4.563 -15.959 -6.603 1.00 97.31 90 LEU A O 1
ATOM 772 N N . ASP A 1 91 ? -3.789 -17.165 -4.869 1.00 98.12 91 ASP A N 1
ATOM 773 C CA . ASP A 1 91 ? -5.097 -17.690 -4.493 1.00 98.12 91 ASP A CA 1
ATOM 774 C C . ASP A 1 91 ? -5.912 -16.665 -3.691 1.00 98.12 91 ASP A C 1
ATOM 776 O O . ASP A 1 91 ? -5.474 -16.117 -2.672 1.00 98.12 91 ASP A O 1
ATOM 780 N N . LYS A 1 92 ? -7.151 -16.426 -4.129 1.00 97.81 92 LYS A N 1
ATOM 781 C CA . LYS A 1 92 ? -8.046 -15.461 -3.480 1.00 97.81 92 LYS A CA 1
ATOM 782 C C . LYS A 1 92 ? -8.482 -15.910 -2.081 1.00 97.81 92 LYS A C 1
ATOM 784 O O . LYS A 1 92 ? -8.713 -15.066 -1.212 1.00 97.81 92 LYS A O 1
ATOM 789 N N . GLY A 1 93 ? -8.627 -17.215 -1.863 1.00 98.44 93 GLY A N 1
ATOM 790 C CA . GLY A 1 93 ? -9.000 -17.793 -0.574 1.00 98.44 93 GLY A CA 1
ATOM 791 C C . GLY A 1 93 ? -7.906 -17.579 0.467 1.00 98.44 93 GLY A C 1
ATOM 792 O O . GLY A 1 93 ? -8.180 -17.028 1.532 1.00 98.44 93 GLY A O 1
ATOM 793 N N . THR A 1 94 ? -6.662 -17.920 0.131 1.00 98.31 94 THR A N 1
ATOM 794 C CA . THR A 1 94 ? -5.485 -17.701 0.982 1.00 98.31 94 THR A CA 1
ATOM 795 C C . THR A 1 94 ? -5.247 -16.215 1.249 1.00 98.31 94 THR A C 1
ATOM 797 O O . THR A 1 94 ? -4.955 -15.839 2.386 1.00 98.31 94 THR A O 1
ATOM 800 N N . TYR A 1 95 ? -5.453 -15.349 0.252 1.00 98.56 95 TYR A N 1
ATOM 801 C CA . TYR A 1 95 ? -5.433 -13.897 0.442 1.00 98.56 95 TYR A CA 1
ATOM 802 C C . TYR A 1 95 ? -6.421 -13.435 1.523 1.00 98.56 95 TYR A C 1
ATOM 804 O O . TYR A 1 95 ? -6.051 -12.727 2.462 1.00 98.56 95 TYR A O 1
ATOM 812 N N . ASN A 1 96 ? -7.683 -13.854 1.410 1.00 98.50 96 ASN A N 1
ATOM 813 C CA . ASN A 1 96 ? -8.714 -13.483 2.376 1.00 98.50 96 ASN A CA 1
ATOM 814 C C . ASN A 1 96 ? -8.441 -14.086 3.760 1.00 98.50 96 ASN A C 1
ATOM 816 O O . ASN A 1 96 ? -8.666 -13.409 4.759 1.00 98.50 96 ASN A O 1
ATOM 820 N N . ALA A 1 97 ? -7.920 -15.314 3.827 1.00 98.44 97 ALA A N 1
ATOM 821 C CA . ALA A 1 97 ? -7.541 -15.955 5.083 1.00 98.44 97 ALA A CA 1
ATOM 822 C C . ALA A 1 97 ? -6.439 -15.172 5.813 1.00 98.44 97 ALA A C 1
ATOM 824 O O . ALA A 1 97 ? -6.551 -14.952 7.015 1.00 98.44 97 ALA A O 1
ATOM 825 N N . ASN A 1 98 ? -5.424 -14.676 5.095 1.00 98.12 98 ASN A N 1
ATOM 826 C CA . ASN A 1 98 ? -4.377 -13.837 5.686 1.00 98.12 98 ASN A CA 1
ATOM 827 C C . ASN A 1 98 ? -4.944 -12.560 6.318 1.00 98.12 98 ASN A C 1
ATOM 829 O O . ASN A 1 98 ? -4.566 -12.214 7.433 1.00 98.12 98 ASN A O 1
ATOM 833 N N . ILE A 1 99 ? -5.877 -11.885 5.642 1.00 98.44 99 ILE A N 1
ATOM 834 C CA . ILE A 1 99 ? -6.534 -10.694 6.199 1.00 98.44 99 ILE A CA 1
ATOM 835 C C . ILE A 1 99 ? -7.387 -11.074 7.411 1.00 98.44 99 ILE A C 1
ATOM 837 O O . ILE A 1 99 ? -7.263 -10.444 8.457 1.00 98.44 99 ILE A O 1
ATOM 841 N N . ASN A 1 100 ? -8.211 -12.119 7.305 1.00 98.31 100 ASN A N 1
ATOM 842 C CA . ASN A 1 100 ? -9.086 -12.549 8.397 1.00 98.31 100 ASN A CA 1
ATOM 843 C C . A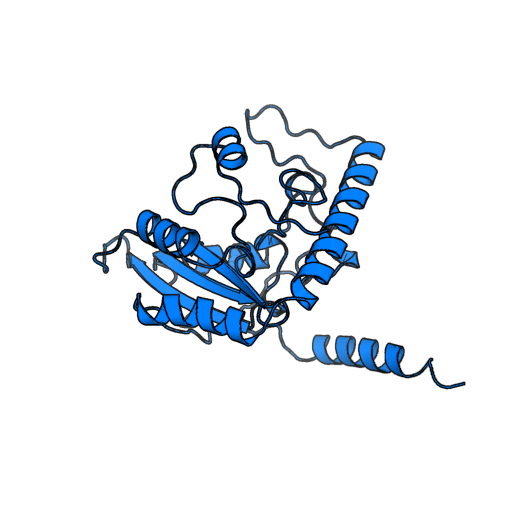SN A 1 100 ? -8.292 -12.928 9.652 1.00 98.31 100 ASN A C 1
ATOM 845 O O . ASN A 1 100 ? -8.660 -12.496 10.737 1.00 98.31 100 ASN A O 1
ATOM 849 N N . ASN A 1 101 ? -7.154 -13.614 9.508 1.00 97.69 101 ASN A N 1
ATOM 850 C CA . ASN A 1 101 ? -6.271 -13.934 10.632 1.00 97.69 101 ASN A CA 1
ATOM 851 C C . ASN A 1 101 ? -5.796 -12.675 11.383 1.00 97.69 101 ASN A C 1
ATOM 853 O O . ASN A 1 101 ? -5.633 -12.707 12.601 1.00 97.69 101 ASN A O 1
ATOM 857 N N . VAL A 1 102 ? -5.569 -11.560 10.679 1.00 98.06 102 VAL A N 1
ATOM 858 C CA . VAL A 1 102 ? -5.222 -10.273 11.308 1.00 98.06 102 VAL A CA 1
ATOM 859 C C . VAL A 1 102 ? -6.436 -9.677 12.021 1.00 98.06 102 VAL A C 1
ATOM 861 O O . VAL A 1 102 ? -6.321 -9.248 13.168 1.00 98.06 102 VAL A O 1
ATOM 864 N N . LEU A 1 103 ? -7.600 -9.673 11.365 1.00 98.19 103 LEU A N 1
ATOM 865 C CA . LEU A 1 103 ? -8.840 -9.099 11.904 1.00 98.19 103 LEU A CA 1
ATOM 866 C C . LEU A 1 103 ? -9.397 -9.878 13.108 1.00 98.19 103 LEU A C 1
ATOM 868 O O . LEU A 1 103 ? -10.062 -9.296 13.957 1.00 98.19 103 LEU A O 1
ATOM 872 N N . GLU A 1 104 ? -9.126 -11.180 13.203 1.00 97.75 104 GLU A N 1
ATOM 873 C CA . GLU A 1 104 ? -9.498 -12.012 14.355 1.00 97.75 104 GLU A CA 1
ATOM 874 C C . GLU A 1 104 ? -8.593 -11.766 15.570 1.00 97.75 104 GLU A C 1
ATOM 876 O O . GLU A 1 104 ? -9.021 -11.947 16.710 1.00 97.75 104 GLU A O 1
ATOM 881 N N . ARG A 1 105 ? -7.341 -11.350 15.337 1.00 96.56 105 ARG A N 1
ATOM 882 C CA . ARG A 1 105 ? -6.345 -11.108 16.393 1.00 96.56 105 ARG A CA 1
ATOM 883 C C . ARG A 1 105 ? -6.387 -9.695 16.956 1.00 96.56 105 ARG A C 1
ATOM 885 O O . ARG A 1 105 ? -6.042 -9.506 18.118 1.00 96.56 105 ARG A O 1
ATOM 892 N N . PHE A 1 106 ? -6.768 -8.713 16.144 1.00 97.06 106 PHE A N 1
ATOM 893 C CA . PHE A 1 106 ? -6.691 -7.301 16.506 1.00 97.06 106 PHE A CA 1
ATOM 894 C C . PHE A 1 106 ? -7.997 -6.569 16.171 1.00 97.06 106 PHE A C 1
ATOM 896 O O . PHE A 1 106 ? -8.598 -6.855 15.137 1.00 97.06 106 PHE A O 1
ATOM 903 N N . PRO A 1 107 ? -8.422 -5.586 16.988 1.00 95.62 107 PRO A N 1
ATOM 904 C CA . PRO A 1 107 ? -9.710 -4.893 16.868 1.00 95.62 107 PRO A CA 1
ATOM 905 C C . PRO A 1 107 ? -9.752 -3.860 15.724 1.00 95.62 107 PRO A C 1
ATOM 907 O O . PRO A 1 107 ? -10.086 -2.690 15.914 1.00 95.62 107 PRO A O 1
ATOM 910 N N . PHE A 1 108 ? -9.416 -4.285 14.509 1.00 98.25 108 PHE A N 1
ATOM 911 C CA . PHE A 1 108 ? -9.562 -3.471 13.312 1.00 98.25 108 PHE A CA 1
ATOM 912 C C . PHE A 1 108 ? -11.035 -3.252 12.974 1.00 98.25 108 PHE A C 1
ATOM 914 O O . PHE A 1 108 ? -11.839 -4.183 12.963 1.00 98.25 108 PHE A O 1
ATOM 921 N N . THR A 1 109 ? -11.373 -2.022 12.601 1.00 97.56 109 THR A N 1
ATOM 922 C CA . THR A 1 109 ? -12.698 -1.678 12.079 1.00 97.56 109 THR A CA 1
ATOM 923 C C . THR A 1 109 ? -12.593 -1.367 10.594 1.00 97.56 109 THR A C 1
ATOM 925 O O . THR A 1 109 ? -11.702 -0.627 10.172 1.00 97.56 109 THR A O 1
ATOM 928 N N . GLN A 1 110 ? -13.488 -1.938 9.788 1.00 98.19 110 GLN A N 1
ATOM 929 C CA . GLN A 1 110 ? -13.588 -1.570 8.380 1.00 98.19 110 GLN A CA 1
ATOM 930 C C . GLN A 1 110 ? -14.231 -0.190 8.256 1.00 98.19 110 GLN A C 1
ATOM 932 O O . GLN A 1 110 ? -15.293 0.035 8.829 1.00 98.19 110 GLN A O 1
ATOM 937 N N . VAL A 1 111 ? -13.629 0.692 7.462 1.00 96.81 111 VAL A N 1
ATOM 938 C CA . VAL A 1 111 ? -14.208 1.999 7.124 1.00 96.81 111 VAL A CA 1
ATOM 939 C C . VAL A 1 111 ? -14.605 2.033 5.655 1.00 96.81 111 VAL A C 1
ATOM 941 O O . VAL A 1 111 ? -13.934 1.459 4.788 1.00 96.81 111 VAL A O 1
ATOM 944 N N . THR A 1 112 ? -15.704 2.718 5.367 1.00 93.50 112 THR A N 1
ATOM 945 C CA . THR A 1 112 ? -16.215 2.921 4.000 1.00 93.50 112 THR A CA 1
ATOM 946 C C . THR A 1 112 ? -15.985 4.341 3.494 1.00 93.50 112 THR A C 1
ATOM 948 O O . THR A 1 112 ? -16.061 4.592 2.292 1.00 93.50 112 THR A O 1
ATOM 951 N N . SER A 1 113 ? -15.617 5.243 4.401 1.00 93.38 113 SER A N 1
ATOM 952 C CA . SER A 1 113 ? -15.312 6.643 4.163 1.00 93.38 113 SER A CA 1
ATOM 953 C C . SER A 1 113 ? -14.097 7.088 4.975 1.00 93.38 113 SER A C 1
ATOM 955 O O . SER A 1 113 ? -13.944 6.740 6.144 1.00 93.38 113 SER A O 1
ATOM 957 N N . LEU A 1 114 ? -13.248 7.938 4.390 1.00 92.12 114 LEU A N 1
ATOM 958 C CA . LEU A 1 114 ? -12.185 8.616 5.135 1.00 92.12 114 LEU A CA 1
ATOM 959 C C . LEU A 1 114 ? -12.722 9.610 6.175 1.00 92.12 114 LEU A C 1
ATOM 961 O O . LEU A 1 114 ? -11.955 10.046 7.031 1.00 92.12 114 LEU A O 1
ATOM 965 N N . LEU A 1 115 ? -13.998 10.002 6.093 1.00 92.19 115 LEU A N 1
ATOM 966 C CA . LEU A 1 115 ? -14.638 10.876 7.078 1.00 92.19 115 LEU A CA 1
ATOM 967 C C . LEU A 1 115 ? -14.937 10.149 8.397 1.00 92.19 115 LEU A C 1
ATOM 969 O O . LEU A 1 115 ? -15.135 10.815 9.408 1.00 92.19 115 LEU A O 1
ATOM 973 N N . GLU A 1 116 ? -14.933 8.812 8.398 1.00 94.81 116 GLU A N 1
ATOM 974 C CA . GLU A 1 116 ? -15.060 7.985 9.608 1.00 94.81 116 GLU A CA 1
ATOM 975 C C . GLU A 1 116 ? -13.772 7.981 10.453 1.00 94.81 116 GLU A C 1
ATOM 977 O O . GLU A 1 116 ? -13.787 7.541 11.597 1.00 94.81 116 GLU A O 1
ATOM 982 N N . ILE A 1 117 ? -12.656 8.468 9.897 1.00 94.81 117 ILE A N 1
ATOM 983 C CA . ILE A 1 117 ? -11.349 8.502 10.556 1.00 94.81 117 ILE A CA 1
ATOM 984 C C . ILE A 1 117 ? -11.107 9.911 11.101 1.00 94.81 117 ILE A C 1
ATOM 986 O O . ILE A 1 117 ? -11.046 10.874 10.324 1.00 94.81 117 ILE A O 1
ATOM 990 N N . ASP A 1 118 ? -10.880 10.049 12.411 1.00 94.12 118 ASP A N 1
ATOM 991 C CA . ASP A 1 118 ? -10.448 11.335 12.954 1.00 94.12 118 ASP A CA 1
ATOM 992 C C . ASP A 1 118 ? -9.055 11.681 12.397 1.00 94.12 118 ASP A C 1
ATOM 994 O O . ASP A 1 118 ? -8.124 10.874 12.361 1.00 94.12 118 ASP A O 1
ATOM 998 N N . ARG A 1 119 ? -8.874 12.925 11.946 1.00 93.38 119 ARG A N 1
ATOM 999 C CA . ARG A 1 119 ? -7.591 13.415 11.414 1.00 93.38 119 ARG A CA 1
ATOM 1000 C C . ARG A 1 119 ? -6.467 13.399 12.453 1.00 93.38 119 ARG A C 1
ATOM 1002 O O . ARG A 1 119 ? -5.294 13.509 12.068 1.00 93.38 119 ARG A O 1
ATOM 1009 N N . GLN A 1 120 ? -6.822 13.344 13.731 1.00 94.25 120 GLN A N 1
ATOM 1010 C CA . GLN A 1 120 ? -5.901 13.266 14.856 1.00 94.25 120 GLN A CA 1
ATOM 1011 C C . GLN A 1 120 ? -5.515 11.828 15.201 1.00 94.25 120 GLN A C 1
ATOM 1013 O O . GLN A 1 120 ? -4.473 11.635 15.833 1.00 94.25 120 GLN A O 1
ATOM 1018 N N . ASP A 1 121 ? -6.280 10.843 14.728 1.00 96.62 121 ASP A N 1
ATOM 1019 C CA . ASP A 1 121 ? -6.009 9.441 15.006 1.00 96.62 121 ASP A CA 1
ATOM 1020 C C . ASP A 1 121 ? -4.693 9.005 14.371 1.00 96.62 121 ASP A C 1
ATOM 1022 O O . ASP A 1 121 ? -4.416 9.203 13.177 1.00 96.62 121 ASP A O 1
ATOM 1026 N N . SER A 1 122 ? -3.870 8.384 15.206 1.00 97.56 122 SER A N 1
ATOM 1027 C CA . SER A 1 122 ? -2.700 7.634 14.777 1.00 97.56 122 SER A CA 1
ATOM 1028 C C . SER A 1 122 ? -2.850 6.183 15.201 1.00 97.56 122 SER A C 1
ATOM 1030 O O . SER A 1 122 ? -3.423 5.883 16.244 1.00 97.56 122 SER A O 1
ATOM 1032 N N . GLY A 1 123 ? -2.345 5.275 14.384 1.00 97.38 123 GLY A N 1
ATOM 1033 C CA . GLY A 1 123 ? -2.465 3.847 14.634 1.00 97.38 123 GLY A CA 1
ATOM 1034 C C . GLY A 1 123 ? -2.047 3.058 13.411 1.00 97.38 123 GLY A C 1
ATOM 1035 O O . GLY A 1 123 ? -1.279 3.562 12.587 1.00 97.38 123 GLY A O 1
ATOM 1036 N N . VAL A 1 124 ? -2.569 1.843 13.292 1.00 98.00 124 VAL A N 1
ATOM 1037 C CA . VAL A 1 124 ? -2.272 0.924 12.190 1.00 98.00 124 VAL A CA 1
ATOM 1038 C C . VAL A 1 124 ? -3.467 0.855 11.243 1.00 98.00 124 VAL A C 1
ATOM 1040 O O . VAL A 1 124 ? -4.618 0.998 11.652 1.00 98.00 124 VAL A O 1
ATOM 1043 N N . TYR A 1 125 ? -3.211 0.669 9.954 1.00 98.56 125 TYR A N 1
ATOM 1044 C CA . TYR A 1 125 ? -4.240 0.500 8.936 1.00 98.56 125 TYR A CA 1
ATOM 1045 C C . TYR A 1 125 ? -3.846 -0.567 7.920 1.00 98.56 125 TYR A C 1
ATOM 1047 O O . TYR A 1 125 ? -2.665 -0.778 7.639 1.00 98.56 125 TYR A O 1
ATOM 1055 N N . LEU A 1 126 ? -4.865 -1.202 7.343 1.00 98.62 126 LEU A N 1
ATOM 1056 C CA . LEU A 1 126 ? -4.747 -2.118 6.220 1.00 98.62 126 LEU A CA 1
ATOM 1057 C C . LEU A 1 126 ? -5.354 -1.471 4.976 1.00 98.62 126 LEU A C 1
ATOM 1059 O O . LEU A 1 126 ? -6.488 -0.989 5.021 1.00 98.62 126 LEU A O 1
ATOM 1063 N N . LEU A 1 127 ? -4.625 -1.496 3.862 1.00 98.62 127 LEU A N 1
ATOM 1064 C CA . LEU A 1 127 ? -5.162 -1.182 2.535 1.00 98.62 127 LEU A CA 1
ATOM 1065 C C . LEU A 1 127 ? -5.262 -2.476 1.733 1.00 98.62 127 LEU A C 1
ATOM 1067 O O . LEU A 1 127 ? -4.238 -3.067 1.389 1.00 98.62 127 LEU A O 1
ATOM 1071 N N . CYS A 1 128 ? -6.480 -2.923 1.440 1.00 98.62 128 CYS A N 1
ATOM 1072 C CA . CYS A 1 128 ? -6.719 -4.157 0.696 1.00 98.62 128 CYS A CA 1
ATOM 1073 C C . CYS A 1 128 ? -6.860 -3.856 -0.797 1.00 98.62 128 CYS A C 1
ATOM 1075 O O . CYS A 1 128 ? -7.784 -3.155 -1.223 1.00 98.62 128 CYS A O 1
ATOM 1077 N N . LEU A 1 129 ? -5.938 -4.404 -1.583 1.00 98.44 129 LEU A N 1
ATOM 1078 C CA . LEU A 1 129 ? -5.852 -4.285 -3.033 1.00 98.44 129 LEU A CA 1
ATOM 1079 C C . LEU A 1 129 ? -6.449 -5.556 -3.653 1.00 98.44 129 LEU A C 1
ATOM 1081 O O . LEU A 1 129 ? -5.728 -6.408 -4.174 1.00 98.44 129 LEU A O 1
ATOM 1085 N N . ASP A 1 130 ? -7.769 -5.727 -3.519 1.00 97.81 130 ASP A N 1
ATOM 1086 C CA . ASP A 1 130 ? -8.425 -7.018 -3.775 1.00 97.81 130 ASP A CA 1
ATOM 1087 C C . ASP A 1 130 ? -8.229 -7.525 -5.214 1.00 97.81 130 ASP A C 1
ATOM 1089 O O . ASP A 1 130 ? -8.153 -8.737 -5.405 1.00 97.81 130 ASP A O 1
ATOM 1093 N N . ASP A 1 131 ? -8.102 -6.631 -6.198 1.00 97.31 131 ASP A N 1
ATOM 1094 C CA . ASP A 1 131 ? -7.872 -6.993 -7.609 1.00 97.31 131 ASP A CA 1
ATOM 1095 C C . ASP A 1 131 ? -6.470 -7.598 -7.843 1.00 97.31 131 ASP A C 1
ATOM 1097 O O . ASP A 1 131 ? -6.219 -8.198 -8.883 1.00 97.31 131 ASP A O 1
ATOM 1101 N N . TYR A 1 132 ? -5.562 -7.457 -6.873 1.00 98.19 132 TYR A N 1
ATOM 1102 C CA . TYR A 1 132 ? -4.169 -7.909 -6.939 1.00 98.19 132 TYR A CA 1
ATOM 1103 C C . TYR A 1 132 ? -3.859 -9.023 -5.934 1.00 98.19 132 TYR A C 1
ATOM 1105 O O . TYR A 1 132 ? -2.722 -9.482 -5.865 1.00 98.19 132 TYR A O 1
ATOM 1113 N N . ASN A 1 133 ? -4.833 -9.425 -5.108 1.00 98.38 133 ASN A N 1
ATOM 1114 C CA . ASN A 1 133 ? -4.617 -10.339 -3.979 1.00 98.38 133 ASN A CA 1
ATOM 1115 C C . ASN A 1 133 ? -3.462 -9.879 -3.074 1.00 98.38 133 ASN A C 1
ATOM 1117 O O . ASN A 1 133 ? -2.670 -10.684 -2.590 1.00 98.38 133 ASN A O 1
ATOM 1121 N N . GLN A 1 134 ? -3.351 -8.564 -2.872 1.00 98.38 134 GLN A N 1
ATOM 1122 C CA . GLN A 1 134 ? -2.348 -7.947 -2.010 1.00 98.38 134 GLN A CA 1
ATOM 1123 C C . GLN A 1 134 ? -3.018 -7.083 -0.939 1.00 98.38 134 GLN A C 1
ATOM 1125 O O . GLN A 1 134 ? -4.112 -6.543 -1.133 1.00 98.38 134 GLN A O 1
ATOM 1130 N N . PHE A 1 135 ? -2.371 -6.922 0.206 1.00 98.50 135 PHE A N 1
ATOM 1131 C CA . PHE A 1 135 ? -2.713 -5.878 1.166 1.00 98.50 135 PHE A CA 1
ATOM 1132 C C . PHE A 1 135 ? -1.454 -5.213 1.712 1.00 98.50 135 PHE A C 1
ATOM 1134 O O . PHE A 1 135 ? -0.356 -5.762 1.652 1.00 98.50 135 PHE A O 1
ATOM 1141 N N . TYR A 1 136 ? -1.601 -3.990 2.199 1.00 98.31 136 TYR A N 1
ATOM 1142 C CA . TYR A 1 136 ? -0.523 -3.234 2.823 1.00 98.31 136 TYR A CA 1
ATOM 1143 C C . TYR A 1 136 ? -0.865 -2.974 4.279 1.00 98.31 136 TYR A C 1
ATOM 1145 O O . TYR A 1 136 ? -1.987 -2.559 4.566 1.00 98.31 136 TYR A O 1
ATOM 1153 N N . VAL A 1 137 ? 0.110 -3.166 5.160 1.00 98.12 137 VAL A N 1
ATOM 1154 C CA . VAL A 1 137 ? 0.037 -2.773 6.567 1.00 98.12 137 VAL A CA 1
ATOM 1155 C C . VAL A 1 137 ? 0.858 -1.504 6.724 1.00 98.12 137 VAL A C 1
ATOM 1157 O O . VAL A 1 137 ? 2.027 -1.474 6.338 1.00 98.12 137 VAL A O 1
ATOM 1160 N N . GLY A 1 138 ? 0.261 -0.452 7.265 1.00 96.81 138 GLY A N 1
ATOM 1161 C CA . GLY A 1 138 ? 0.980 0.782 7.541 1.00 96.81 138 GLY A CA 1
ATOM 1162 C C . GLY A 1 138 ? 0.600 1.375 8.882 1.00 96.81 138 GLY A C 1
ATOM 1163 O O . GLY A 1 138 ? -0.483 1.114 9.398 1.00 96.81 138 GLY A O 1
ATOM 1164 N N . GLN A 1 139 ? 1.461 2.240 9.408 1.00 95.81 139 GLN A N 1
ATOM 1165 C CA . GLN A 1 139 ? 1.189 2.995 10.631 1.00 95.81 139 GLN A CA 1
ATOM 1166 C C . GLN A 1 139 ? 1.272 4.524 10.464 1.00 95.81 139 GLN A C 1
ATOM 1168 O O . GLN A 1 139 ? 1.731 5.054 9.439 1.00 95.81 139 GLN A O 1
ATOM 1173 N N . GLY A 1 140 ? 0.863 5.243 11.510 1.00 95.75 140 GLY A N 1
ATOM 1174 C CA . GLY A 1 140 ? 1.004 6.690 11.684 1.00 95.75 140 GLY A CA 1
ATOM 1175 C C . GLY A 1 140 ? -0.343 7.411 11.700 1.00 95.75 140 GLY A C 1
ATOM 1176 O O . GLY A 1 140 ? -1.372 6.796 11.955 1.00 95.75 140 GLY A O 1
ATOM 1177 N N . LYS A 1 141 ? -0.354 8.722 11.404 1.00 96.69 141 LYS A N 1
ATOM 1178 C CA . LYS A 1 141 ? -1.601 9.503 11.268 1.00 96.69 141 LYS A CA 1
ATOM 1179 C C . LYS A 1 141 ? -2.437 8.963 10.111 1.00 96.69 141 LYS A C 1
ATOM 1181 O O . LYS A 1 141 ? -2.139 9.284 8.954 1.00 96.69 141 LYS A O 1
ATOM 1186 N N . ILE A 1 142 ? -3.456 8.170 10.426 1.00 97.19 142 ILE A N 1
ATOM 1187 C CA . ILE A 1 142 ? -4.085 7.221 9.498 1.00 97.19 142 ILE A CA 1
ATOM 1188 C C . ILE A 1 142 ? -4.597 7.949 8.251 1.00 97.19 142 ILE A C 1
ATOM 1190 O O .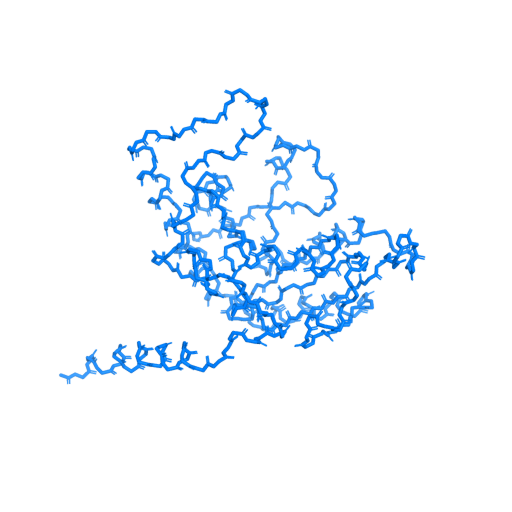 ILE A 1 142 ? -4.126 7.688 7.142 1.00 97.19 142 ILE A O 1
ATOM 1194 N N . PHE A 1 143 ? -5.446 8.967 8.438 1.00 96.31 143 PHE A N 1
ATOM 1195 C CA . PHE A 1 143 ? -5.980 9.787 7.344 1.00 96.31 143 PHE A CA 1
ATOM 1196 C C . PHE A 1 143 ? -4.868 10.346 6.435 1.00 96.31 143 PHE A C 1
ATOM 1198 O O . PHE A 1 143 ? -4.917 10.265 5.203 1.00 96.31 143 PHE A O 1
ATOM 1205 N N . ASN A 1 144 ? -3.833 10.938 7.038 1.00 95.25 144 ASN A N 1
ATOM 1206 C CA . ASN A 1 144 ? -2.769 11.620 6.300 1.00 95.25 144 ASN A CA 1
ATOM 1207 C C . ASN A 1 144 ? -1.862 10.638 5.553 1.00 95.25 144 ASN A C 1
ATOM 1209 O O . ASN A 1 144 ? -1.339 10.979 4.492 1.00 95.25 144 ASN A O 1
ATOM 1213 N N . ARG A 1 145 ? -1.651 9.443 6.107 1.00 96.31 145 ARG A N 1
ATOM 1214 C CA . ARG A 1 145 ? -0.818 8.396 5.512 1.00 96.31 145 ARG A CA 1
ATOM 1215 C C . ARG A 1 145 ? -1.508 7.746 4.322 1.00 96.31 145 ARG A C 1
ATOM 1217 O O . ARG A 1 145 ? -0.924 7.749 3.243 1.00 96.31 145 ARG A O 1
ATOM 1224 N N . ILE A 1 146 ? -2.758 7.313 4.479 1.00 96.50 146 ILE A N 1
ATOM 1225 C CA . ILE A 1 146 ? -3.550 6.719 3.390 1.00 96.50 146 ILE A CA 1
ATOM 1226 C C . ILE A 1 146 ? -3.638 7.689 2.205 1.00 96.50 146 ILE A C 1
ATOM 1228 O O . ILE A 1 146 ? -3.250 7.365 1.084 1.00 96.50 146 ILE A O 1
ATOM 1232 N N . THR A 1 147 ? -4.032 8.939 2.462 1.00 94.31 147 THR A N 1
ATOM 1233 C CA . THR A 1 147 ? -4.138 9.948 1.395 1.00 94.31 147 THR A CA 1
ATOM 1234 C C . THR A 1 147 ? -2.792 10.328 0.777 1.00 94.31 147 THR A C 1
ATOM 1236 O O . THR A 1 147 ? -2.756 10.786 -0.368 1.00 94.31 147 THR A O 1
ATOM 1239 N N . LYS A 1 148 ? -1.678 10.168 1.504 1.00 93.38 148 LYS A N 1
ATOM 1240 C CA . LYS A 1 148 ? -0.328 10.349 0.959 1.00 93.38 148 LYS A CA 1
ATOM 1241 C C . LYS A 1 148 ? 0.018 9.235 -0.029 1.00 93.38 148 LYS A C 1
ATOM 1243 O O . LYS A 1 148 ? 0.495 9.574 -1.110 1.00 93.38 148 LYS A O 1
ATOM 1248 N N . HIS A 1 149 ? -0.262 7.978 0.317 1.00 94.62 149 HIS A N 1
ATOM 1249 C CA . HIS A 1 149 ? -0.019 6.827 -0.557 1.00 94.62 149 HIS A CA 1
ATOM 1250 C C . HIS A 1 149 ? -0.709 7.000 -1.916 1.00 94.62 149 HIS A C 1
ATOM 1252 O O . HIS A 1 149 ? -0.061 6.902 -2.949 1.00 94.62 149 HIS A O 1
ATOM 1258 N N . TRP A 1 150 ? -1.974 7.427 -1.927 1.00 93.69 150 TRP A N 1
ATOM 1259 C CA . TRP A 1 150 ? -2.724 7.603 -3.178 1.00 93.69 150 TRP A CA 1
ATOM 1260 C C . TRP A 1 150 ? -2.297 8.793 -4.048 1.00 93.69 150 TRP A C 1
ATOM 1262 O O . TRP A 1 150 ? -2.655 8.849 -5.224 1.00 93.69 150 TRP A O 1
ATOM 1272 N N . ARG A 1 151 ? -1.607 9.797 -3.487 1.00 87.81 151 ARG A N 1
ATOM 1273 C CA . ARG A 1 151 ? -1.356 11.074 -4.188 1.00 87.81 151 ARG A CA 1
ATOM 1274 C C . ARG A 1 151 ? 0.093 11.307 -4.578 1.00 87.81 151 ARG A C 1
ATOM 1276 O O . ARG A 1 151 ? 0.353 12.156 -5.432 1.00 87.81 151 ARG A O 1
ATOM 1283 N N . THR A 1 152 ? 1.040 10.696 -3.872 1.00 84.06 152 THR A N 1
ATOM 1284 C CA . THR A 1 152 ? 2.457 11.037 -3.996 1.00 84.06 152 THR A CA 1
ATOM 1285 C C . THR A 1 152 ? 3.145 10.020 -4.897 1.00 84.06 152 THR A C 1
ATOM 1287 O O . THR A 1 152 ? 3.435 8.923 -4.435 1.00 84.06 152 THR A O 1
ATOM 1290 N N . PRO A 1 153 ? 3.451 10.376 -6.160 1.00 84.44 153 PRO A N 1
ATOM 1291 C CA . PRO A 1 153 ? 4.180 9.471 -7.029 1.00 84.44 153 PRO A CA 1
ATOM 1292 C C . PRO A 1 153 ? 5.585 9.242 -6.471 1.00 84.44 153 PRO A C 1
ATOM 1294 O O . PRO A 1 153 ? 6.232 10.167 -5.966 1.00 84.44 153 PRO A O 1
ATOM 1297 N N . LEU A 1 154 ? 6.074 8.016 -6.614 1.00 87.25 154 LEU A N 1
ATOM 1298 C CA . LEU A 1 154 ? 7.467 7.706 -6.331 1.00 87.25 154 LEU A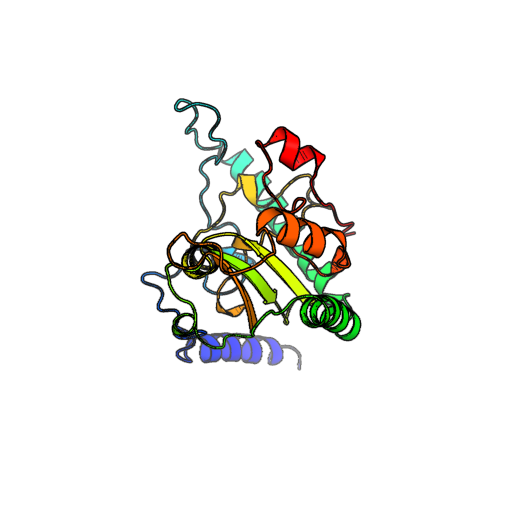 CA 1
ATOM 1299 C C . LEU A 1 154 ? 8.402 8.394 -7.325 1.00 87.25 154 LEU A C 1
ATOM 1301 O O . LEU A 1 154 ? 8.044 8.696 -8.467 1.00 87.25 154 LEU A O 1
ATOM 1305 N N . SER A 1 155 ? 9.628 8.632 -6.874 1.00 87.94 155 SER A N 1
ATOM 1306 C CA . SER A 1 155 ? 10.720 8.934 -7.783 1.00 87.94 155 SER A CA 1
ATOM 1307 C C . SER A 1 155 ? 11.165 7.667 -8.514 1.00 87.94 155 SER A C 1
ATOM 1309 O O . SER A 1 155 ? 10.989 6.550 -8.020 1.00 87.94 155 SER A O 1
ATOM 1311 N N . ILE A 1 156 ? 11.742 7.840 -9.700 1.00 87.94 156 ILE A N 1
ATOM 1312 C CA . ILE A 1 156 ? 12.132 6.735 -10.579 1.00 87.94 156 ILE A CA 1
ATOM 1313 C C . ILE A 1 156 ? 13.132 5.772 -9.913 1.00 87.94 156 ILE A C 1
ATOM 1315 O O . ILE A 1 156 ? 13.046 4.565 -10.121 1.00 87.94 156 ILE A O 1
ATOM 1319 N N . ASP A 1 157 ? 14.020 6.282 -9.056 1.00 85.50 157 ASP A N 1
ATOM 1320 C CA . ASP A 1 157 ? 14.991 5.518 -8.257 1.00 85.50 157 ASP A CA 1
ATOM 1321 C C . ASP A 1 157 ? 14.361 4.670 -7.148 1.00 85.50 157 ASP A C 1
ATOM 1323 O O . ASP A 1 157 ? 15.014 3.770 -6.630 1.00 85.50 157 ASP A O 1
ATOM 1327 N N . ARG A 1 158 ? 13.088 4.903 -6.807 1.00 88.12 158 ARG A N 1
ATOM 1328 C CA . ARG A 1 158 ? 12.365 4.154 -5.766 1.00 88.12 158 ARG A CA 1
ATOM 1329 C C . ARG A 1 158 ? 11.366 3.135 -6.307 1.00 88.12 158 ARG A C 1
ATOM 1331 O O . ARG A 1 158 ? 10.725 2.455 -5.497 1.00 88.12 158 ARG A O 1
ATOM 1338 N N . LEU A 1 159 ? 11.198 3.054 -7.630 1.00 91.81 159 LEU A N 1
ATOM 1339 C CA . LEU A 1 159 ? 10.280 2.100 -8.264 1.00 91.81 159 LEU A CA 1
ATOM 1340 C C . LEU A 1 159 ? 10.792 0.659 -8.201 1.00 91.81 159 LEU A C 1
ATOM 1342 O O . LEU A 1 159 ? 9.981 -0.257 -8.172 1.00 91.81 159 LEU A O 1
ATOM 1346 N N . VAL A 1 160 ? 12.112 0.467 -8.158 1.00 92.75 160 VAL A N 1
ATOM 1347 C CA . VAL A 1 160 ? 12.750 -0.841 -7.968 1.00 92.75 160 VAL A CA 1
ATOM 1348 C C . VAL A 1 160 ? 13.580 -0.776 -6.691 1.00 92.75 160 VAL A C 1
ATOM 1350 O O . VAL A 1 160 ? 14.456 0.079 -6.570 1.00 92.75 160 VAL A O 1
ATOM 1353 N N . PHE A 1 161 ? 13.290 -1.649 -5.727 1.00 89.31 161 PHE A N 1
ATOM 1354 C CA . PHE A 1 161 ? 13.992 -1.730 -4.448 1.00 89.31 161 PHE A CA 1
ATOM 1355 C C . PHE A 1 161 ? 14.723 -3.068 -4.330 1.00 89.31 161 PHE A C 1
ATOM 1357 O O . PHE A 1 161 ? 14.133 -4.074 -3.948 1.00 89.31 161 PHE A O 1
ATOM 1364 N N . GLY A 1 162 ? 16.010 -3.068 -4.683 1.00 88.44 162 GLY A N 1
ATOM 1365 C CA . GLY A 1 162 ? 16.783 -4.291 -4.902 1.00 88.44 162 GLY A CA 1
ATOM 1366 C C . GLY A 1 162 ? 16.960 -4.554 -6.396 1.00 88.44 162 GLY A C 1
ATOM 1367 O O . GLY A 1 162 ? 17.465 -3.691 -7.118 1.00 88.44 162 GLY A O 1
ATOM 1368 N N . THR A 1 163 ? 16.559 -5.735 -6.854 1.00 91.75 163 THR A N 1
ATOM 1369 C CA . THR A 1 163 ? 16.652 -6.176 -8.253 1.00 91.75 163 THR A CA 1
ATOM 1370 C C . THR A 1 163 ? 15.288 -6.140 -8.943 1.00 91.75 163 THR A C 1
ATOM 1372 O O . THR A 1 163 ? 14.251 -5.913 -8.321 1.00 91.75 163 THR A O 1
ATOM 1375 N N . VAL A 1 164 ? 15.271 -6.325 -10.262 1.00 95.19 164 VAL A N 1
ATOM 1376 C CA . VAL A 1 164 ? 14.026 -6.306 -11.044 1.00 95.19 164 VAL A CA 1
ATOM 1377 C C . VAL A 1 164 ? 13.183 -7.550 -10.755 1.00 95.19 164 VAL A C 1
ATOM 1379 O O . VAL A 1 164 ? 11.957 -7.489 -10.802 1.00 95.19 164 VAL A O 1
ATOM 1382 N N . GLU A 1 165 ? 13.845 -8.654 -10.443 1.00 95.56 165 GLU A N 1
ATOM 1383 C CA . GLU A 1 165 ? 13.288 -9.984 -10.244 1.00 95.56 165 GLU A CA 1
ATOM 1384 C C . GLU A 1 165 ? 12.775 -10.200 -8.815 1.00 95.56 165 GLU A C 1
ATOM 1386 O O . GLU A 1 165 ? 11.959 -11.091 -8.614 1.00 95.56 165 GLU A O 1
ATOM 1391 N N . ASP A 1 166 ? 13.216 -9.385 -7.844 1.00 92.88 166 ASP A N 1
ATOM 1392 C CA . ASP A 1 166 ? 12.854 -9.546 -6.427 1.00 92.88 166 ASP A CA 1
ATOM 1393 C C . ASP A 1 166 ? 12.090 -8.367 -5.795 1.00 92.88 166 ASP A C 1
ATOM 1395 O O . ASP A 1 166 ? 11.546 -8.486 -4.690 1.00 92.88 166 ASP A O 1
ATOM 1399 N N . SER A 1 167 ? 12.048 -7.218 -6.478 1.00 93.94 167 SER A N 1
ATOM 1400 C CA . SER A 1 167 ? 11.452 -5.992 -5.949 1.00 93.94 167 SER A CA 1
ATOM 1401 C C . SER A 1 167 ? 9.925 -6.053 -5.957 1.00 93.94 167 SER A C 1
ATOM 1403 O O . SER A 1 167 ? 9.285 -6.118 -7.009 1.00 93.94 167 SER A O 1
ATOM 1405 N N . ARG A 1 168 ? 9.316 -5.907 -4.781 1.00 95.06 168 ARG A N 1
ATOM 1406 C CA . ARG A 1 168 ? 7.865 -5.729 -4.638 1.00 95.06 168 ARG A CA 1
ATOM 1407 C C . ARG A 1 168 ? 7.439 -4.324 -5.070 1.00 95.06 168 ARG A C 1
ATOM 1409 O O . ARG A 1 168 ? 8.148 -3.346 -4.805 1.00 95.06 168 ARG A O 1
ATOM 1416 N N . LEU A 1 169 ? 6.248 -4.203 -5.661 1.00 95.12 169 LEU A N 1
ATOM 1417 C CA . LEU A 1 169 ? 5.649 -2.886 -5.898 1.00 95.12 169 LEU A CA 1
ATOM 1418 C C . LEU A 1 169 ? 5.378 -2.163 -4.572 1.00 95.12 169 LEU A C 1
ATOM 1420 O O . LEU A 1 169 ? 4.888 -2.739 -3.600 1.00 95.12 169 LEU A O 1
ATOM 1424 N N . SER A 1 170 ? 5.695 -0.871 -4.542 1.00 94.88 170 SER A N 1
ATOM 1425 C CA . SER A 1 170 ? 5.396 -0.015 -3.395 1.00 94.88 170 SER A CA 1
ATOM 1426 C C . SER A 1 170 ? 3.901 0.251 -3.290 1.00 94.88 170 SER A C 1
ATOM 1428 O O . SER A 1 170 ? 3.261 0.497 -4.308 1.00 94.88 170 SER A O 1
ATOM 1430 N N . ILE A 1 171 ? 3.370 0.371 -2.073 1.00 96.19 171 ILE A N 1
ATOM 1431 C CA . ILE A 1 171 ? 1.997 0.853 -1.869 1.00 96.19 171 ILE A CA 1
ATOM 1432 C C . ILE A 1 171 ? 1.752 2.236 -2.509 1.00 96.19 171 ILE A C 1
ATOM 1434 O O . ILE A 1 171 ? 0.677 2.488 -3.033 1.00 96.19 171 ILE A O 1
ATOM 1438 N N . ASP A 1 172 ? 2.777 3.099 -2.562 1.00 94.69 172 ASP A N 1
ATOM 1439 C CA . ASP A 1 172 ? 2.730 4.418 -3.231 1.00 94.69 172 ASP A CA 1
ATOM 1440 C C . ASP A 1 172 ? 2.521 4.336 -4.760 1.00 94.69 172 ASP A C 1
ATOM 1442 O O . ASP A 1 172 ? 2.322 5.352 -5.427 1.00 94.69 172 ASP A O 1
ATOM 1446 N N . SER A 1 173 ? 2.640 3.144 -5.349 1.00 94.88 173 SER A N 1
ATOM 1447 C CA . SER A 1 173 ? 2.341 2.910 -6.763 1.00 94.88 173 SER A CA 1
ATOM 1448 C C . SER A 1 173 ? 0.844 2.729 -7.015 1.00 94.88 173 SER A C 1
ATOM 1450 O O . SER A 1 173 ? 0.398 2.941 -8.141 1.00 94.88 173 SER A O 1
ATOM 1452 N N . PHE A 1 174 ? 0.086 2.356 -5.982 1.00 95.56 174 PHE A N 1
ATOM 1453 C CA . PHE A 1 174 ? -1.347 2.111 -6.051 1.00 95.56 174 PHE A CA 1
ATOM 1454 C C . PHE A 1 174 ? -2.127 3.368 -5.660 1.00 95.56 174 PHE A C 1
ATOM 1456 O O . PHE A 1 174 ? -1.770 4.115 -4.745 1.00 95.56 174 PHE A O 1
ATOM 1463 N N . GLY A 1 175 ? -3.215 3.607 -6.376 1.00 93.19 175 GLY A N 1
ATOM 1464 C CA . GLY A 1 175 ? -4.115 4.718 -6.148 1.00 93.19 175 GLY A CA 1
ATOM 1465 C C . GLY A 1 175 ? -5.359 4.328 -5.359 1.00 93.19 175 GLY A C 1
ATOM 1466 O O . GLY A 1 175 ? -5.570 3.187 -4.943 1.00 93.19 175 GLY A O 1
ATOM 1467 N N . VAL A 1 176 ? -6.225 5.321 -5.177 1.00 94.19 176 VAL A N 1
ATOM 1468 C CA . VAL A 1 176 ? -7.493 5.156 -4.462 1.00 94.19 176 VAL A CA 1
ATOM 1469 C C . VAL A 1 176 ? -8.390 4.099 -5.118 1.00 94.19 176 VAL A C 1
ATOM 1471 O O . VAL A 1 176 ? -9.029 3.341 -4.403 1.00 94.19 176 VAL A O 1
ATOM 1474 N N . PHE A 1 177 ? -8.400 3.969 -6.451 1.00 93.31 177 PHE A N 1
ATOM 1475 C CA . PHE A 1 177 ? -9.272 3.007 -7.151 1.00 93.31 177 PHE A CA 1
ATOM 1476 C C . PHE A 1 177 ? -8.782 1.558 -7.087 1.00 93.31 177 PHE A C 1
ATOM 1478 O O . PHE A 1 177 ? -9.573 0.642 -7.337 1.00 93.31 177 PHE A O 1
ATOM 1485 N N . ASP A 1 178 ? -7.517 1.348 -6.728 1.00 95.81 178 ASP A N 1
ATOM 1486 C CA . ASP A 1 178 ? -6.965 0.013 -6.486 1.00 95.81 178 ASP A CA 1
ATOM 1487 C C . ASP A 1 178 ? -7.343 -0.494 -5.089 1.00 95.81 178 ASP A C 1
ATOM 1489 O O . ASP A 1 178 ? -7.454 -1.698 -4.867 1.00 95.81 178 ASP A O 1
ATOM 1493 N N . THR A 1 179 ? -7.580 0.424 -4.145 1.00 96.94 179 THR A N 1
ATOM 1494 C CA . THR A 1 179 ? -7.977 0.099 -2.771 1.00 96.94 179 THR A CA 1
ATOM 1495 C C . THR A 1 179 ? -9.464 -0.250 -2.730 1.00 96.94 179 THR A C 1
ATOM 1497 O O . THR A 1 179 ? -10.306 0.562 -3.109 1.00 96.94 179 THR A O 1
ATOM 1500 N N . LYS A 1 180 ? -9.809 -1.453 -2.258 1.00 96.62 180 LYS A N 1
ATOM 1501 C CA . LYS A 1 180 ? -11.207 -1.924 -2.174 1.00 96.62 180 LYS A CA 1
ATOM 1502 C C . LYS A 1 180 ? -11.752 -1.968 -0.759 1.00 96.62 180 LYS A C 1
ATOM 1504 O O . LYS A 1 180 ? -12.947 -1.772 -0.560 1.00 96.62 180 LYS A O 1
ATOM 1509 N N . ARG A 1 181 ? -10.885 -2.209 0.224 1.00 98.12 181 ARG A N 1
ATOM 1510 C CA . ARG A 1 181 ? -11.242 -2.210 1.645 1.00 98.12 181 ARG A CA 1
ATOM 1511 C C . ARG A 1 181 ? -10.160 -1.492 2.435 1.00 98.12 181 ARG A C 1
ATOM 1513 O O . ARG A 1 181 ? -8.978 -1.585 2.099 1.00 98.12 181 ARG A O 1
ATOM 1520 N N . ILE A 1 182 ? -10.585 -0.778 3.468 1.00 98.50 182 ILE A N 1
ATOM 1521 C CA . ILE A 1 182 ? -9.702 -0.114 4.419 1.00 98.50 182 ILE A CA 1
ATOM 1522 C C . ILE A 1 182 ? -10.113 -0.587 5.801 1.00 98.50 182 ILE A C 1
ATOM 1524 O O . ILE A 1 182 ? -11.286 -0.500 6.160 1.00 98.50 182 ILE A O 1
ATOM 1528 N N . PHE A 1 183 ? -9.141 -1.062 6.566 1.00 98.75 183 PHE A N 1
ATOM 1529 C CA . PHE A 1 183 ? -9.325 -1.382 7.972 1.00 98.75 183 PHE A CA 1
ATOM 1530 C C . PHE A 1 183 ? -8.420 -0.484 8.798 1.00 98.75 183 PHE A C 1
ATOM 1532 O O . PHE A 1 183 ? -7.275 -0.248 8.415 1.00 98.75 183 PHE A O 1
ATOM 1539 N N . VAL A 1 184 ? -8.915 0.019 9.922 1.00 98.44 184 VAL A N 1
ATOM 1540 C CA . VAL A 1 184 ? -8.165 0.921 10.798 1.00 98.44 184 VAL A CA 1
ATOM 1541 C C . VAL A 1 184 ? -8.194 0.421 12.234 1.00 98.44 184 VAL A C 1
ATOM 1543 O O . VAL A 1 184 ? -9.204 -0.102 12.700 1.00 98.44 184 VAL A O 1
ATOM 1546 N N . PHE A 1 185 ? -7.080 0.608 12.928 1.00 97.94 185 PHE A N 1
ATOM 1547 C CA . PHE A 1 185 ? -6.943 0.403 14.360 1.00 97.94 185 PHE A CA 1
ATOM 1548 C C . PHE A 1 185 ? -6.221 1.626 14.952 1.00 97.94 185 PHE A C 1
ATOM 1550 O O . PHE A 1 185 ? -4.986 1.677 14.967 1.00 97.94 185 PHE A O 1
ATOM 1557 N N . PRO A 1 186 ? -6.976 2.639 15.418 1.00 97.31 186 PRO A N 1
ATOM 1558 C CA . PRO A 1 186 ? -6.423 3.770 16.157 1.00 97.31 186 PRO A CA 1
ATOM 1559 C C . PRO A 1 186 ? -5.784 3.307 17.472 1.00 97.31 186 PRO A C 1
ATOM 1561 O O . PRO A 1 186 ? -6.414 2.609 18.263 1.00 97.31 186 PRO A O 1
ATOM 1564 N N . THR A 1 187 ? -4.542 3.716 17.724 1.00 96.19 187 THR A N 1
ATOM 1565 C CA . THR A 1 187 ? -3.849 3.470 19.000 1.00 96.19 187 THR A CA 1
ATOM 1566 C C . THR A 1 187 ? -3.624 4.753 19.792 1.00 96.19 187 THR A C 1
ATOM 1568 O O . THR A 1 187 ? -3.452 4.698 21.006 1.00 96.19 187 THR A O 1
ATOM 1571 N N . ILE A 1 188 ? -3.658 5.907 19.120 1.00 95.81 188 ILE A N 1
ATOM 1572 C CA . ILE A 1 188 ? -3.526 7.241 19.704 1.00 95.81 188 ILE A CA 1
ATOM 1573 C C . ILE A 1 188 ? -4.646 8.129 19.165 1.00 95.81 188 ILE A C 1
ATOM 1575 O O . ILE A 1 188 ? -4.788 8.257 17.948 1.00 95.81 188 ILE A O 1
ATOM 1579 N N . HIS A 1 189 ? -5.360 8.809 20.059 1.00 94.50 189 HIS A N 1
ATOM 1580 C CA . HIS A 1 189 ? -6.348 9.838 19.737 1.00 94.50 189 HIS A CA 1
ATOM 1581 C C . HIS A 1 189 ? -5.957 11.155 20.415 1.00 94.50 189 HIS A C 1
ATOM 1583 O O . HIS A 1 189 ? -5.701 11.175 21.618 1.00 94.50 189 HIS A O 1
ATOM 1589 N N . ASP A 1 190 ? -5.876 12.250 19.650 1.00 92.12 190 ASP A N 1
ATOM 1590 C CA . ASP A 1 190 ? -5.484 13.583 20.154 1.00 92.12 190 ASP A CA 1
ATOM 1591 C C . ASP A 1 190 ? -4.218 13.548 21.047 1.00 92.12 190 ASP A C 1
ATOM 1593 O O . ASP A 1 190 ? -4.147 14.098 22.146 1.00 92.12 190 ASP A O 1
ATOM 1597 N N . GLY A 1 191 ? -3.210 12.794 20.593 1.00 90.19 191 GLY A N 1
ATOM 1598 C CA . GLY A 1 191 ? -1.926 12.649 21.286 1.00 90.19 191 GLY A CA 1
ATOM 1599 C C . GLY A 1 191 ? -1.947 11.796 22.559 1.00 90.19 191 GLY A C 1
ATOM 1600 O O . GLY A 1 191 ? -0.930 11.744 23.248 1.00 90.19 191 GLY A O 1
ATOM 1601 N N . LYS A 1 192 ? -3.061 11.129 22.876 1.00 93.12 192 LYS A N 1
ATOM 1602 C CA . LYS A 1 192 ? -3.190 10.224 24.024 1.00 93.12 192 LYS A CA 1
ATOM 1603 C C . LYS A 1 192 ? -3.327 8.785 23.557 1.00 93.12 192 LYS A C 1
ATOM 1605 O O . LYS A 1 192 ? -4.086 8.517 22.628 1.00 93.12 192 LYS A O 1
ATOM 1610 N N . ASP A 1 193 ? -2.637 7.874 24.230 1.00 94.81 193 ASP A N 1
ATOM 1611 C CA . ASP A 1 193 ? -2.800 6.443 23.993 1.00 94.81 193 ASP A CA 1
ATOM 1612 C C . ASP A 1 193 ? -4.232 6.018 24.350 1.00 94.81 193 ASP A C 1
ATOM 1614 O O . ASP A 1 193 ? -4.730 6.293 25.444 1.00 94.81 193 ASP A O 1
ATOM 1618 N N . VAL A 1 194 ? -4.900 5.371 23.398 1.00 93.75 194 VAL A N 1
ATOM 1619 C CA . VAL A 1 194 ? -6.259 4.810 23.536 1.00 93.75 194 VAL A CA 1
ATOM 1620 C C . VAL A 1 194 ? -6.277 3.293 23.357 1.00 93.75 194 VAL A C 1
ATOM 1622 O O . VAL A 1 194 ? -7.336 2.672 23.372 1.00 93.75 194 VAL A O 1
ATOM 1625 N N . SER A 1 195 ? -5.100 2.697 23.191 1.00 91.38 195 SER A N 1
ATOM 1626 C CA . SER A 1 195 ? -4.879 1.267 23.024 1.00 91.38 195 SER A CA 1
ATOM 1627 C C . SER A 1 195 ? -3.714 0.831 23.905 1.00 91.38 195 SER A C 1
ATOM 1629 O O . SER A 1 195 ? -2.783 1.599 24.138 1.00 91.38 195 SER A O 1
ATOM 1631 N N . GLU A 1 196 ? -3.750 -0.415 24.371 1.00 90.62 196 GLU A N 1
ATOM 1632 C CA . GLU A 1 196 ? -2.603 -1.050 25.032 1.00 90.62 196 GLU A CA 1
ATOM 1633 C C . GLU A 1 196 ? -1.480 -1.414 24.046 1.00 90.62 196 GLU A C 1
ATOM 1635 O O . GLU A 1 196 ? -0.342 -1.658 24.448 1.00 90.62 196 GLU A O 1
ATOM 1640 N N . TYR A 1 197 ? -1.785 -1.419 22.745 1.00 90.31 197 TYR A N 1
ATOM 1641 C CA . TYR A 1 197 ? -0.832 -1.729 21.692 1.00 90.31 197 TYR A CA 1
ATOM 1642 C C . TYR A 1 197 ? -0.055 -0.490 21.266 1.00 90.31 197 TYR A C 1
ATOM 1644 O O . TYR A 1 197 ? -0.621 0.531 20.864 1.00 90.31 197 TYR A O 1
ATOM 1652 N N . ARG A 1 198 ? 1.270 -0.625 21.240 1.00 91.12 198 ARG A N 1
ATOM 1653 C CA . ARG A 1 198 ? 2.139 0.324 20.549 1.00 91.12 198 ARG A CA 1
ATOM 1654 C C . ARG A 1 198 ? 2.077 0.095 19.040 1.00 91.12 198 ARG A C 1
ATOM 1656 O O . ARG A 1 198 ? 2.278 -1.026 18.583 1.00 91.12 198 ARG A O 1
ATOM 1663 N N . MET A 1 199 ? 1.832 1.157 18.268 1.00 91.88 199 MET A N 1
ATOM 1664 C CA . MET A 1 199 ? 1.614 1.059 16.815 1.00 91.88 199 MET A CA 1
ATOM 1665 C C . MET A 1 199 ? 2.794 0.462 16.037 1.00 91.88 199 MET A C 1
ATOM 1667 O O . MET A 1 199 ? 2.567 -0.260 15.072 1.00 91.88 199 MET A O 1
ATOM 1671 N N . ASP A 1 200 ? 4.033 0.739 16.454 1.00 89.75 200 ASP A N 1
ATOM 1672 C CA . ASP A 1 200 ? 5.244 0.238 15.803 1.00 89.75 200 ASP A CA 1
ATOM 1673 C C . ASP A 1 200 ? 5.393 -1.274 15.989 1.00 89.75 200 ASP A C 1
ATOM 1675 O O . ASP A 1 200 ? 5.594 -1.993 15.014 1.00 89.75 200 ASP A O 1
ATOM 1679 N N . LEU A 1 201 ? 5.194 -1.752 17.221 1.00 91.56 201 LEU A N 1
ATOM 1680 C CA . LEU A 1 201 ? 5.215 -3.182 17.539 1.00 91.56 201 LEU A CA 1
ATOM 1681 C C . LEU A 1 201 ? 4.049 -3.933 16.890 1.00 91.56 201 LEU A C 1
ATOM 1683 O O . LEU A 1 201 ? 4.219 -5.052 16.423 1.00 91.56 201 LEU A O 1
ATOM 1687 N N . LEU A 1 202 ? 2.870 -3.310 16.836 1.00 93.75 202 LEU A N 1
ATOM 1688 C CA . LEU A 1 202 ? 1.689 -3.896 16.210 1.00 93.75 202 LEU A CA 1
ATOM 1689 C C . LEU A 1 202 ? 1.865 -4.051 14.691 1.00 93.75 202 LEU A C 1
ATOM 1691 O O . LEU A 1 202 ? 1.539 -5.100 14.142 1.00 93.75 202 LEU A O 1
ATOM 1695 N N . GLU A 1 203 ? 2.382 -3.029 13.998 1.00 94.81 203 GLU A N 1
ATOM 1696 C CA . GLU A 1 203 ? 2.693 -3.122 12.564 1.00 94.81 203 GLU A CA 1
ATOM 1697 C C . GLU A 1 203 ? 3.729 -4.220 12.299 1.00 94.81 203 GLU A C 1
ATOM 1699 O O . GLU A 1 203 ? 3.528 -5.040 11.402 1.00 94.81 203 GLU A O 1
ATOM 1704 N N . GLU A 1 204 ? 4.813 -4.252 13.079 1.00 92.25 204 GLU A N 1
ATOM 1705 C CA . GLU A 1 204 ? 5.854 -5.276 12.975 1.00 92.25 204 GLU A CA 1
ATOM 1706 C C . GLU A 1 204 ? 5.283 -6.684 13.182 1.00 92.25 204 GLU A C 1
ATOM 1708 O O . GLU A 1 204 ? 5.505 -7.560 12.345 1.00 92.25 204 GLU A O 1
ATOM 1713 N N . GLU A 1 205 ? 4.489 -6.887 14.237 1.00 93.94 205 GLU A N 1
ATOM 1714 C CA . GLU A 1 205 ? 3.860 -8.172 14.537 1.00 93.94 205 GLU A CA 1
ATOM 1715 C C . GLU A 1 205 ? 2.966 -8.635 13.385 1.00 93.94 205 GLU A C 1
ATOM 1717 O O . GLU A 1 205 ? 3.062 -9.788 12.958 1.00 93.94 205 GLU A O 1
ATOM 1722 N N . ILE A 1 206 ? 2.122 -7.756 12.842 1.00 95.62 206 ILE A N 1
ATOM 1723 C CA . ILE A 1 206 ? 1.245 -8.113 11.723 1.00 95.62 206 ILE A CA 1
ATOM 1724 C C . ILE A 1 206 ? 2.086 -8.483 10.501 1.00 95.62 206 ILE A C 1
ATOM 1726 O O . ILE A 1 206 ? 1.904 -9.560 9.937 1.00 95.62 206 ILE A O 1
ATOM 1730 N N . VAL A 1 207 ? 3.021 -7.618 10.104 1.00 94.06 207 VAL A N 1
ATOM 1731 C CA . VAL A 1 207 ? 3.839 -7.811 8.899 1.00 94.06 207 VAL A CA 1
ATOM 1732 C C . VAL A 1 207 ? 4.690 -9.081 8.986 1.00 94.06 207 VAL A C 1
ATOM 1734 O O . VAL A 1 207 ? 4.871 -9.755 7.976 1.00 94.06 207 VAL A O 1
ATOM 1737 N N . TYR A 1 208 ? 5.178 -9.433 10.175 1.00 91.06 208 TYR A N 1
ATOM 1738 C CA . TYR A 1 208 ? 5.976 -10.640 10.391 1.00 91.06 208 TYR A CA 1
ATOM 1739 C C . TYR A 1 208 ? 5.152 -11.936 10.328 1.00 91.06 208 TYR A C 1
ATOM 1741 O O . TYR A 1 208 ? 5.679 -12.983 9.959 1.00 91.06 208 TYR A O 1
ATOM 1749 N N . ASN A 1 209 ? 3.870 -11.889 10.705 1.00 92.38 209 ASN A N 1
ATOM 1750 C CA . ASN A 1 209 ? 3.032 -13.084 10.851 1.00 92.38 209 ASN A CA 1
ATOM 1751 C C . ASN A 1 209 ? 2.123 -13.375 9.649 1.00 92.38 209 ASN A C 1
ATOM 1753 O O . ASN A 1 209 ? 1.448 -14.406 9.641 1.00 92.38 209 ASN A O 1
ATOM 1757 N N . VAL A 1 210 ? 2.069 -12.485 8.660 1.00 93.56 210 VAL A N 1
ATOM 1758 C CA . VAL A 1 210 ? 1.303 -12.710 7.429 1.00 93.56 210 VAL A CA 1
ATOM 1759 C C . VAL A 1 210 ? 2.166 -13.385 6.372 1.00 93.56 210 VAL A C 1
ATOM 1761 O O . VAL A 1 210 ? 3.385 -13.219 6.336 1.00 93.56 210 VAL A O 1
ATOM 1764 N N . ASP A 1 211 ? 1.526 -14.136 5.483 1.00 94.81 211 ASP A N 1
ATOM 1765 C CA . ASP A 1 211 ? 2.212 -14.726 4.345 1.00 94.81 211 ASP A CA 1
ATOM 1766 C C . ASP A 1 211 ? 2.765 -13.622 3.429 1.00 94.81 211 ASP A C 1
ATOM 1768 O O . ASP A 1 211 ? 2.055 -12.731 2.942 1.00 94.81 211 ASP A O 1
ATOM 1772 N N . ASN A 1 212 ? 4.076 -13.702 3.210 1.00 92.12 212 ASN A N 1
ATOM 1773 C CA . ASN A 1 212 ? 4.867 -12.733 2.472 1.00 92.12 212 ASN A CA 1
ATOM 1774 C C . ASN A 1 212 ? 4.423 -12.570 1.015 1.00 92.12 212 ASN A C 1
ATOM 1776 O O . ASN A 1 212 ? 4.687 -11.523 0.414 1.00 92.12 212 ASN A O 1
ATOM 1780 N N . ASP A 1 213 ? 3.731 -13.558 0.454 1.00 95.38 213 ASP A N 1
ATOM 1781 C CA . ASP A 1 213 ? 3.209 -13.509 -0.909 1.00 95.38 213 ASP A CA 1
ATOM 1782 C C . ASP A 1 213 ? 1.989 -12.595 -1.047 1.00 95.38 213 ASP A C 1
ATOM 1784 O O . ASP A 1 213 ? 1.738 -12.078 -2.135 1.00 95.38 213 ASP A O 1
ATOM 1788 N N . TYR A 1 214 ? 1.287 -12.293 0.048 1.00 97.00 214 TYR A N 1
ATOM 1789 C CA . TYR A 1 214 ? 0.030 -11.534 0.041 1.00 97.00 214 TYR A CA 1
ATOM 1790 C C . TYR A 1 214 ? 0.168 -10.094 0.554 1.00 97.00 214 TYR A C 1
ATOM 1792 O O . TYR A 1 214 ? -0.809 -9.342 0.540 1.00 97.00 214 TYR A O 1
ATOM 1800 N N . VAL A 1 215 ? 1.368 -9.676 0.973 1.00 95.81 215 VAL A N 1
ATOM 1801 C CA . VAL A 1 215 ? 1.625 -8.341 1.536 1.00 95.81 215 VAL A CA 1
ATOM 1802 C C . VAL A 1 215 ? 2.589 -7.509 0.675 1.00 95.81 215 VAL A C 1
ATOM 1804 O O . VAL A 1 215 ? 3.622 -7.994 0.220 1.00 95.81 215 VAL A O 1
ATOM 1807 N N . THR A 1 216 ? 2.284 -6.227 0.451 1.00 94.94 216 THR A N 1
ATOM 1808 C CA . THR A 1 216 ? 3.107 -5.306 -0.381 1.00 94.94 216 THR A CA 1
ATOM 1809 C C . THR A 1 216 ? 4.196 -4.566 0.412 1.00 94.94 216 THR A C 1
ATOM 1811 O O . THR A 1 216 ? 5.038 -3.876 -0.172 1.00 94.94 216 THR A O 1
ATOM 1814 N N . ASN A 1 217 ? 4.238 -4.727 1.739 1.00 95.19 217 ASN A N 1
ATOM 1815 C CA . ASN A 1 217 ? 5.312 -4.206 2.584 1.00 95.19 217 ASN A CA 1
ATOM 1816 C C . ASN A 1 217 ? 6.685 -4.615 2.016 1.00 95.19 217 ASN A C 1
ATOM 1818 O O . ASN A 1 217 ? 6.935 -5.786 1.722 1.00 95.19 217 ASN A O 1
ATOM 1822 N N . ARG A 1 218 ? 7.560 -3.619 1.815 1.00 90.19 218 ARG A N 1
ATOM 1823 C CA . ARG A 1 218 ? 8.898 -3.792 1.211 1.00 90.19 218 ARG A CA 1
ATOM 1824 C C . ARG A 1 218 ? 10.004 -4.000 2.243 1.00 90.19 218 ARG A C 1
ATOM 1826 O O . ARG A 1 218 ? 11.113 -4.378 1.887 1.00 90.19 218 ARG A O 1
ATOM 1833 N N . THR A 1 219 ? 9.703 -3.731 3.501 1.00 84.69 219 THR A N 1
ATOM 1834 C CA . THR A 1 219 ? 10.592 -3.862 4.653 1.00 84.69 219 THR A CA 1
ATOM 1835 C C . THR A 1 219 ? 9.788 -4.415 5.815 1.00 84.69 219 THR A C 1
ATOM 1837 O O . THR A 1 219 ? 8.551 -4.405 5.761 1.00 84.69 219 THR A O 1
ATOM 1840 N N . ILE A 1 220 ? 10.481 -4.827 6.874 1.00 75.12 220 ILE A N 1
ATOM 1841 C CA . ILE A 1 220 ? 9.840 -5.058 8.170 1.00 75.12 220 ILE A CA 1
ATOM 1842 C C . ILE A 1 220 ? 9.032 -3.820 8.615 1.00 75.12 220 ILE A C 1
ATOM 1844 O O . ILE A 1 220 ? 9.309 -2.695 8.176 1.00 75.12 220 ILE A O 1
ATOM 1848 N N . GLY A 1 221 ? 7.998 -4.044 9.430 1.00 64.81 221 GLY A N 1
ATOM 1849 C CA . GLY A 1 221 ? 7.271 -2.965 10.107 1.00 64.81 221 GLY A CA 1
ATOM 1850 C C . GLY A 1 221 ? 8.127 -2.292 11.187 1.00 64.81 221 GLY A C 1
ATOM 1851 O O . GLY A 1 221 ? 9.217 -2.767 11.498 1.00 64.81 221 GLY A O 1
ATOM 1852 N N . GLY A 1 222 ? 7.639 -1.187 11.755 1.00 62.38 222 GLY A N 1
ATOM 1853 C CA . GLY A 1 222 ? 8.324 -0.475 12.839 1.00 62.38 222 GLY A CA 1
ATOM 1854 C C . GLY A 1 222 ? 9.217 0.687 12.380 1.00 62.38 222 GLY A C 1
ATOM 1855 O O . GLY A 1 222 ? 9.083 1.219 11.274 1.00 62.38 222 GLY A O 1
ATOM 1856 N N . ASN A 1 223 ? 10.104 1.141 13.271 1.00 64.06 223 ASN A N 1
ATOM 1857 C CA . ASN A 1 223 ? 11.009 2.265 13.014 1.00 64.06 223 ASN A CA 1
ATOM 1858 C C . ASN A 1 223 ? 12.337 1.756 12.444 1.00 64.06 223 ASN A C 1
ATOM 1860 O O . ASN A 1 223 ? 13.168 1.247 13.185 1.00 64.06 223 ASN A O 1
ATOM 1864 N N . ILE A 1 224 ? 12.526 1.909 11.133 1.00 64.38 224 ILE A N 1
ATOM 1865 C CA . ILE A 1 224 ? 13.790 1.589 10.461 1.00 64.38 224 ILE A CA 1
ATOM 1866 C C . ILE A 1 224 ? 14.658 2.849 10.391 1.00 64.38 224 ILE A C 1
ATOM 1868 O O . ILE A 1 224 ? 14.271 3.842 9.756 1.00 64.38 224 ILE A O 1
ATOM 1872 N N . ASP A 1 225 ? 15.852 2.794 10.978 1.00 56.09 225 ASP A N 1
ATOM 1873 C CA . ASP A 1 225 ? 16.808 3.895 11.042 1.00 56.09 225 ASP A CA 1
ATOM 1874 C C . ASP A 1 225 ? 17.696 3.917 9.785 1.00 56.09 225 ASP A C 1
ATOM 1876 O O . ASP A 1 225 ? 18.892 3.618 9.762 1.00 56.09 225 ASP A O 1
ATOM 1880 N N . GLY A 1 226 ? 17.088 4.361 8.684 1.00 63.25 226 GLY A N 1
ATOM 1881 C CA . GLY A 1 226 ? 17.796 4.740 7.463 1.00 63.25 226 GLY A CA 1
ATOM 1882 C C . GLY A 1 226 ? 17.875 3.663 6.377 1.00 63.25 226 GLY A C 1
ATOM 1883 O O . GLY A 1 226 ? 17.332 2.566 6.465 1.00 63.25 226 GLY A O 1
ATOM 1884 N N . LEU A 1 227 ? 18.522 4.026 5.264 1.00 62.84 227 LEU A N 1
ATOM 1885 C CA . LEU A 1 227 ? 18.475 3.257 4.014 1.00 62.84 227 LEU A CA 1
ATOM 1886 C C . LEU A 1 227 ? 19.215 1.917 4.093 1.00 62.84 227 LEU A C 1
ATOM 1888 O O . LEU A 1 227 ? 18.759 0.942 3.505 1.00 62.84 227 LEU A O 1
ATOM 1892 N N . PHE A 1 228 ? 20.364 1.882 4.770 1.00 68.00 228 PHE A N 1
ATOM 1893 C CA . PHE A 1 228 ? 21.164 0.663 4.880 1.00 68.00 228 PHE A CA 1
ATOM 1894 C C . PHE A 1 228 ? 20.389 -0.422 5.629 1.00 68.00 228 PHE A C 1
ATOM 1896 O O . PHE A 1 228 ? 20.253 -1.538 5.137 1.00 68.00 228 PHE A O 1
ATOM 1903 N N . GLU A 1 229 ? 19.798 -0.061 6.766 1.00 72.81 229 GLU A N 1
ATOM 1904 C CA . GLU A 1 229 ? 18.961 -0.968 7.542 1.00 72.81 229 GLU A CA 1
ATOM 1905 C C . GLU A 1 229 ? 17.722 -1.403 6.746 1.00 72.81 229 GLU A C 1
ATOM 1907 O O . GLU A 1 229 ? 17.434 -2.594 6.661 1.00 72.81 229 GLU A O 1
ATOM 1912 N N . ALA A 1 230 ? 17.073 -0.477 6.028 1.00 72.25 230 ALA A N 1
ATOM 1913 C CA . ALA A 1 230 ? 15.960 -0.810 5.137 1.00 72.25 230 ALA A CA 1
ATOM 1914 C C . ALA A 1 230 ? 16.345 -1.796 4.019 1.00 72.25 230 ALA A C 1
ATOM 1916 O O . ALA A 1 230 ? 15.517 -2.601 3.604 1.00 72.25 230 ALA A O 1
ATOM 1917 N N . GLN A 1 231 ? 17.578 -1.734 3.502 1.00 71.06 231 GLN A N 1
ATOM 1918 C CA . GLN A 1 231 ? 18.065 -2.667 2.480 1.00 71.06 231 GLN A CA 1
ATOM 1919 C C . GLN A 1 231 ? 18.362 -4.055 3.049 1.00 71.06 231 GLN A C 1
ATOM 1921 O O . GLN A 1 231 ? 18.105 -5.043 2.357 1.00 71.06 231 GLN A O 1
ATOM 1926 N N . VAL A 1 232 ? 18.897 -4.121 4.272 1.00 73.94 232 VAL A N 1
ATOM 1927 C CA . VAL A 1 232 ? 19.179 -5.374 4.991 1.00 73.94 232 VAL A CA 1
ATOM 1928 C C . VAL A 1 232 ? 17.881 -6.068 5.399 1.00 73.94 232 VAL A C 1
ATOM 1930 O O . VAL A 1 232 ? 17.748 -7.272 5.217 1.00 73.94 232 VAL A O 1
ATOM 1933 N N . LEU A 1 233 ? 16.909 -5.302 5.892 1.00 80.19 233 LEU A N 1
ATOM 1934 C CA . LEU A 1 233 ? 15.617 -5.792 6.379 1.00 80.19 233 LEU A CA 1
ATOM 1935 C C . LEU A 1 233 ? 14.537 -5.779 5.288 1.00 80.19 233 LEU A C 1
ATOM 1937 O O . LEU A 1 233 ? 13.339 -5.789 5.591 1.00 80.19 233 LEU A O 1
ATOM 1941 N N . ARG A 1 234 ? 14.938 -5.706 4.010 1.00 81.75 234 ARG A N 1
ATOM 1942 C CA . ARG A 1 234 ? 13.972 -5.721 2.913 1.00 81.75 234 ARG A CA 1
ATOM 1943 C C . ARG A 1 234 ? 13.339 -7.094 2.806 1.00 81.75 234 ARG A C 1
ATOM 1945 O O . ARG A 1 234 ? 14.020 -8.116 2.877 1.00 81.75 234 ARG A O 1
ATOM 1952 N N . PHE A 1 235 ? 12.056 -7.098 2.492 1.00 85.19 235 PHE A N 1
ATOM 1953 C CA . PHE A 1 235 ? 11.432 -8.304 1.997 1.00 85.19 235 PHE A CA 1
ATOM 1954 C C . PHE A 1 235 ? 11.619 -8.408 0.495 1.00 85.19 235 PHE A C 1
ATOM 1956 O O . PHE A 1 235 ? 11.319 -7.479 -0.259 1.00 85.19 235 PHE A O 1
ATOM 1963 N N . THR A 1 236 ? 12.094 -9.568 0.071 1.00 83.88 236 THR A N 1
ATOM 1964 C CA . THR A 1 236 ? 12.146 -9.964 -1.328 1.00 83.88 236 THR A CA 1
ATOM 1965 C C . THR A 1 236 ? 10.997 -10.912 -1.638 1.00 83.88 236 THR A C 1
ATOM 1967 O O . THR A 1 236 ? 10.288 -11.398 -0.748 1.00 83.88 236 THR A O 1
ATOM 1970 N N . ARG A 1 237 ? 10.753 -11.122 -2.923 1.00 85.00 237 ARG A N 1
ATOM 1971 C CA . ARG A 1 237 ? 9.789 -12.097 -3.423 1.00 85.00 237 ARG A CA 1
ATOM 1972 C C . ARG A 1 237 ? 10.320 -12.626 -4.739 1.00 85.00 237 ARG A C 1
ATOM 1974 O O . ARG A 1 237 ? 10.697 -11.813 -5.565 1.00 85.00 237 ARG A O 1
ATOM 1981 N N . ASP A 1 238 ? 10.361 -13.935 -4.931 1.00 88.12 238 ASP A N 1
ATOM 1982 C CA . ASP A 1 238 ? 10.753 -14.478 -6.231 1.00 88.12 238 ASP A CA 1
ATOM 1983 C C . ASP A 1 238 ? 9.627 -14.231 -7.245 1.00 88.12 238 ASP A C 1
ATOM 1985 O O . ASP A 1 238 ? 8.506 -14.709 -7.060 1.00 88.12 238 ASP A O 1
ATOM 1989 N N . LEU A 1 239 ? 9.890 -13.407 -8.262 1.00 90.56 239 LEU A N 1
ATOM 1990 C CA . LEU A 1 239 ? 8.894 -13.039 -9.271 1.00 90.56 239 LEU A CA 1
ATOM 1991 C C . LEU A 1 239 ? 9.038 -13.819 -10.590 1.00 90.56 239 LEU A C 1
ATOM 1993 O O . LEU A 1 239 ? 8.273 -13.543 -11.525 1.00 90.56 239 LEU A O 1
ATOM 1997 N N . LEU A 1 240 ? 10.008 -14.735 -10.699 1.00 83.50 240 LEU A N 1
ATOM 1998 C CA . LEU A 1 240 ? 10.265 -15.513 -11.919 1.00 83.50 240 LEU A CA 1
ATOM 1999 C C . LEU A 1 240 ? 9.469 -16.827 -11.981 1.00 83.50 240 LEU A C 1
ATOM 2001 O O . LEU A 1 240 ? 9.250 -17.485 -10.945 1.00 83.50 240 LEU A O 1
#

Secondary structure (DSSP, 8-state):
--SSHHHHHHHHHHHHHHHS-GGGGGG---SS--TT-SS--GGGTT-SB-B----SSTT--PBPPHHHHHHHHHHHHHHHHHHHHHHHTS-HHHHHHHHHHHHHHS--EEES-GGGS-TT-EEEEEEEEGGGTEEEEEEEEHHHHHHHHHH-PPBGGGS-SS-TTTPPPPGGG--TTT--EEEEEEEEETTEE-SSS-HHHHHHHHHHHS-TTSB--SB-SS---SHHHHHHTBPP----

Organism: NCBI:txid317010

Foldseek 3Di:
DPPPPPVVVVVVVVVVVVVPCCCCFLHNNDPDAAQCGQFQDLVSQLVAAQWDPDPPDPPDRDGDDPVVSVVLNVLLSLLVVLLQVLLVPDDLVLLVVLVVVLVVVDVWDKGRHLVVADQQFWAWKKFDQSVRSAIEIDTTSVSVVLSCLQHHRDHSVPSAQPGSQWGFGASSSGHSVSGDIMIDDGQDGNNHGPDPDDRQVSSQVSCVPGDLSHYRQQFGGHDQDDDVSRNVRGGTDGSD

Sequence (240 aa):
MMYKNFNESFFQLIEEVNQLDKSKLFDYQARKRPVTGFALQRDLYTNGSTKNSFSLSRDYKEEYPKQEIARMKKNALLNFDYNMRFFDKLDKGTYNANINNVLERFPFTQVTSLLEIDRQDSGVYLLCLDDYNQFYVGQGKIFNRITKHWRTPLSIDRLVFGTVEDSRLSIDSFGVFDTKRIFVFPTIHDGKDVSEYRMDLLEEEIVYNVDNDYVTNRTIGGNIDGLFEAQVLRFTRDLL

Radius of gyration: 18.66 Å; chains: 1; bounding box: 42×37×63 Å